Protein AF-A0A2Z3GU48-F1 (afdb_monomer)

Structure (mmCIF, N/CA/C/O backbone):
data_AF-A0A2Z3GU48-F1
#
_entry.id   AF-A0A2Z3GU48-F1
#
loop_
_atom_site.group_PDB
_atom_site.id
_atom_site.type_symbol
_atom_site.label_atom_id
_atom_site.label_alt_id
_atom_site.label_comp_id
_atom_site.label_asym_id
_atom_site.label_entity_id
_atom_site.label_seq_id
_atom_site.pdbx_PDB_ins_code
_atom_site.Cartn_x
_atom_site.Cartn_y
_atom_site.Cartn_z
_atom_site.occupancy
_atom_site.B_iso_or_equiv
_atom_site.auth_seq_id
_atom_site.auth_comp_id
_atom_site.auth_asym_id
_atom_site.auth_atom_id
_atom_site.pdbx_PDB_model_num
ATOM 1 N N . MET A 1 1 ? 6.338 12.100 -36.848 1.00 65.94 1 MET A N 1
ATOM 2 C CA . MET A 1 1 ? 7.298 10.977 -36.774 1.00 65.94 1 MET A CA 1
ATOM 3 C C . MET A 1 1 ? 7.891 10.941 -35.376 1.00 65.94 1 MET A C 1
ATOM 5 O O . MET A 1 1 ? 8.276 11.995 -34.877 1.00 65.94 1 MET A O 1
ATOM 9 N N . GLN A 1 2 ? 7.874 9.781 -34.717 1.00 80.31 2 GLN A N 1
ATOM 10 C CA . GLN A 1 2 ? 8.563 9.594 -33.439 1.00 80.31 2 GLN A CA 1
ATOM 11 C C . GLN A 1 2 ? 10.023 9.256 -33.727 1.00 80.31 2 GLN A C 1
ATOM 13 O O . GLN A 1 2 ? 10.300 8.335 -34.489 1.00 80.31 2 GLN A O 1
ATOM 18 N N . LEU A 1 3 ? 10.932 10.023 -33.137 1.00 83.38 3 LEU A N 1
ATOM 19 C CA . LEU A 1 3 ? 12.366 9.783 -33.189 1.00 83.38 3 LEU A CA 1
ATOM 20 C C . LEU A 1 3 ? 12.802 9.225 -31.834 1.00 83.38 3 LEU A C 1
ATOM 22 O O . LEU A 1 3 ? 12.291 9.644 -30.788 1.00 83.38 3 LEU A O 1
ATOM 26 N N . PHE A 1 4 ? 13.717 8.263 -31.838 1.00 78.50 4 PHE A N 1
ATOM 27 C CA . PHE A 1 4 ? 14.096 7.535 -30.637 1.00 78.50 4 PHE A CA 1
ATOM 28 C C . PHE A 1 4 ? 15.460 7.980 -30.126 1.00 78.50 4 PHE A C 1
ATOM 30 O O . PHE A 1 4 ? 16.415 8.113 -30.888 1.00 78.50 4 PHE A O 1
ATOM 37 N N . CYS A 1 5 ? 15.573 8.217 -28.821 1.00 77.12 5 CYS A N 1
ATOM 38 C CA . CYS A 1 5 ? 16.866 8.518 -28.224 1.00 77.12 5 CYS A CA 1
ATOM 39 C C . CYS A 1 5 ? 17.556 7.234 -27.757 1.00 77.12 5 CYS A C 1
ATOM 41 O O . CYS A 1 5 ? 17.101 6.665 -26.760 1.00 77.12 5 CYS A O 1
ATOM 43 N N . PRO A 1 6 ? 18.700 6.833 -28.338 1.00 71.56 6 PRO A N 1
ATOM 44 C CA . PRO A 1 6 ? 19.411 5.638 -27.885 1.00 71.56 6 PRO A CA 1
ATOM 45 C C . PRO A 1 6 ? 19.949 5.772 -26.454 1.00 71.56 6 PRO A C 1
ATOM 47 O O . PRO A 1 6 ? 19.996 4.797 -25.709 1.00 71.56 6 PRO A O 1
ATOM 50 N N . LYS A 1 7 ? 20.280 6.997 -26.020 1.00 63.84 7 LYS A N 1
ATOM 51 C CA . LYS A 1 7 ? 20.705 7.267 -24.636 1.00 63.84 7 LYS A CA 1
ATOM 52 C C . LYS A 1 7 ? 19.549 7.292 -23.639 1.00 63.84 7 LYS A C 1
ATOM 54 O O . LYS A 1 7 ? 19.718 6.853 -22.507 1.00 63.84 7 LYS A O 1
ATOM 59 N N . CYS A 1 8 ? 18.406 7.869 -24.014 1.00 59.00 8 CYS A N 1
ATOM 60 C CA . CYS A 1 8 ? 17.284 8.038 -23.084 1.00 59.00 8 CYS A CA 1
ATOM 61 C C . CYS A 1 8 ? 16.288 6.896 -23.094 1.00 59.00 8 CYS A C 1
ATOM 63 O O . CYS A 1 8 ? 15.446 6.863 -22.201 1.00 59.00 8 CYS A O 1
ATOM 65 N N . GLN A 1 9 ? 16.358 6.024 -24.099 1.00 68.25 9 GLN A N 1
ATOM 66 C CA . GLN A 1 9 ? 15.378 4.971 -24.333 1.00 68.25 9 GLN A CA 1
ATOM 67 C C . GLN A 1 9 ? 13.941 5.525 -24.354 1.00 68.25 9 GLN A C 1
ATOM 69 O O . GLN A 1 9 ? 13.016 4.961 -23.779 1.00 68.25 9 GLN A O 1
ATOM 74 N N . ALA A 1 10 ? 13.774 6.700 -24.970 1.00 70.56 10 ALA A N 1
ATOM 75 C CA . ALA A 1 10 ? 12.519 7.438 -25.008 1.00 70.56 10 ALA A CA 1
ATOM 76 C C . ALA A 1 10 ? 12.232 7.925 -26.428 1.00 70.56 10 ALA A C 1
ATOM 78 O O . ALA A 1 10 ? 13.127 8.428 -27.117 1.00 70.56 10 ALA A O 1
ATOM 79 N N . ALA A 1 11 ? 10.969 7.802 -26.832 1.00 78.31 11 ALA A N 1
ATOM 80 C CA . ALA A 1 11 ? 10.466 8.360 -28.075 1.00 78.31 11 ALA A CA 1
ATOM 81 C C . ALA A 1 11 ? 10.086 9.831 -27.873 1.00 78.31 11 ALA A C 1
ATOM 83 O O . ALA A 1 11 ? 9.421 10.196 -26.901 1.00 78.31 11 ALA A O 1
ATOM 84 N N . HIS A 1 12 ? 10.490 10.675 -28.813 1.00 82.25 12 HIS A N 1
ATOM 85 C CA . HIS A 1 12 ? 10.155 12.091 -28.844 1.00 82.25 12 HIS A CA 1
ATOM 86 C C . HIS A 1 12 ? 9.539 12.430 -30.199 1.00 82.25 12 HIS A C 1
ATOM 88 O O . HIS A 1 12 ? 10.005 11.973 -31.242 1.00 82.25 12 HIS A O 1
ATOM 94 N N . ALA A 1 13 ? 8.465 13.214 -30.192 1.00 85.44 13 ALA A N 1
ATOM 95 C CA . ALA A 1 13 ? 7.840 13.696 -31.415 1.00 85.44 13 ALA A CA 1
ATOM 96 C C . ALA A 1 13 ? 8.344 15.111 -31.727 1.00 85.44 13 ALA A C 1
ATOM 98 O O . ALA A 1 13 ? 8.323 15.975 -30.855 1.00 85.44 13 ALA A O 1
ATOM 99 N N . GLY A 1 14 ? 8.771 15.349 -32.970 1.00 81.00 14 GLY A N 1
ATOM 100 C CA . GLY A 1 14 ? 8.991 16.706 -33.489 1.00 81.00 14 GLY A CA 1
ATOM 101 C C . GLY A 1 14 ? 10.307 17.396 -33.110 1.00 81.00 14 GLY A C 1
ATOM 102 O O . GLY A 1 14 ? 10.469 18.566 -33.437 1.00 81.00 14 GLY A O 1
ATOM 103 N N . THR A 1 15 ? 11.263 16.714 -32.473 1.00 87.75 15 THR A N 1
ATOM 104 C CA . THR A 1 15 ? 12.613 17.257 -32.237 1.00 87.75 15 THR A CA 1
ATOM 105 C C . THR A 1 15 ? 13.668 16.318 -32.814 1.00 87.75 15 THR A C 1
ATOM 107 O O . THR A 1 15 ? 13.493 15.110 -32.760 1.00 87.75 15 THR A O 1
ATOM 110 N N . GLN A 1 16 ? 14.765 16.844 -33.373 1.00 88.19 16 GLN A N 1
ATOM 111 C CA . GLN A 1 16 ? 15.903 16.021 -33.839 1.00 88.19 16 GLN A CA 1
ATOM 112 C C . GLN A 1 16 ? 16.896 15.695 -32.718 1.00 88.19 16 GLN A C 1
ATOM 114 O O . GLN A 1 16 ? 17.697 14.770 -32.822 1.00 88.19 16 GLN A O 1
ATOM 119 N N . ARG A 1 17 ? 16.849 16.460 -31.624 1.00 84.62 17 ARG A N 1
ATOM 120 C CA . ARG A 1 17 ? 17.629 16.209 -30.415 1.00 84.62 17 ARG A CA 1
ATOM 121 C C . ARG A 1 17 ? 16.701 15.870 -29.271 1.00 84.62 17 ARG A C 1
ATOM 123 O O . ARG A 1 17 ? 15.619 16.443 -29.131 1.00 84.62 17 ARG A O 1
ATOM 130 N N . CYS A 1 18 ? 17.132 14.931 -28.449 1.00 76.88 18 CYS A N 1
ATOM 131 C CA . CYS A 1 18 ? 16.397 14.536 -27.273 1.00 76.88 18 CYS A CA 1
ATOM 132 C C . CYS A 1 18 ? 16.355 15.718 -26.294 1.00 76.88 18 CYS A C 1
ATOM 134 O O . CYS A 1 18 ? 17.420 16.165 -25.865 1.00 76.88 18 CYS A O 1
ATOM 136 N N . PRO A 1 19 ? 15.173 16.190 -25.864 1.00 69.06 19 PRO A N 1
ATOM 137 C CA . PRO A 1 19 ? 15.071 17.284 -24.897 1.00 69.06 19 PRO A CA 1
ATOM 138 C C . PRO A 1 19 ? 15.639 16.919 -23.516 1.00 69.06 19 PRO A C 1
ATOM 140 O O . PRO A 1 19 ? 15.842 17.798 -22.688 1.00 69.06 19 PRO A O 1
ATOM 143 N N . ARG A 1 20 ? 15.903 15.629 -23.252 1.00 57.88 20 ARG A N 1
ATOM 144 C CA . ARG A 1 20 ? 16.502 15.167 -21.992 1.00 57.88 20 ARG A CA 1
ATOM 145 C C . ARG A 1 20 ? 18.025 15.137 -21.999 1.00 57.88 20 ARG A C 1
ATOM 147 O O . ARG A 1 20 ? 18.623 15.621 -21.049 1.00 57.88 20 ARG A O 1
ATOM 154 N N . CYS A 1 21 ? 18.653 14.552 -23.023 1.00 69.06 21 CYS A N 1
ATOM 155 C CA . CYS A 1 21 ? 20.116 14.389 -23.056 1.00 69.06 21 CYS A CA 1
ATOM 156 C C . CYS A 1 21 ? 20.828 15.232 -24.118 1.00 69.06 21 CYS A C 1
ATOM 158 O O . CYS A 1 21 ? 22.050 15.175 -24.206 1.00 69.06 21 CYS A O 1
ATOM 160 N N . GLY A 1 22 ? 20.091 15.933 -24.984 1.00 77.88 22 GLY A N 1
ATOM 161 C CA . GLY A 1 22 ? 20.642 16.632 -26.148 1.00 77.88 22 GLY A CA 1
ATOM 162 C C . GLY A 1 22 ? 21.192 15.719 -27.253 1.00 77.88 22 GLY A C 1
ATOM 163 O O . GLY A 1 22 ? 21.633 16.224 -28.283 1.00 77.88 22 GLY A O 1
ATOM 164 N N . GLY A 1 23 ? 21.169 14.395 -27.063 1.00 81.69 23 GLY A N 1
ATOM 165 C CA . GLY A 1 23 ? 21.612 13.410 -28.048 1.00 81.69 23 GLY A CA 1
ATOM 166 C C . GLY A 1 23 ? 20.723 13.397 -29.286 1.00 81.69 23 GLY A C 1
ATOM 167 O O . GLY A 1 23 ? 19.535 13.716 -29.196 1.00 81.69 23 GLY A O 1
ATOM 168 N N . LEU A 1 24 ? 21.299 13.033 -30.432 1.00 86.31 24 LEU A N 1
ATOM 169 C CA . LEU A 1 24 ? 20.544 12.900 -31.674 1.00 86.31 24 LEU A CA 1
ATOM 170 C C . LEU A 1 24 ? 19.475 11.815 -31.509 1.00 86.31 24 LEU A C 1
ATOM 172 O O . LEU A 1 24 ? 19.732 10.760 -30.922 1.00 86.31 24 LEU A O 1
ATOM 176 N N . LEU A 1 25 ? 18.272 12.108 -31.978 1.00 83.12 25 LEU A N 1
ATOM 177 C CA . LEU A 1 25 ? 17.198 11.138 -32.056 1.00 83.12 25 LEU A CA 1
ATOM 178 C C . LEU A 1 25 ? 17.284 10.462 -33.423 1.00 83.12 25 LEU A C 1
ATOM 180 O O . LEU A 1 25 ? 17.391 11.152 -34.433 1.00 83.12 25 LEU A O 1
ATOM 184 N N . LEU A 1 26 ? 17.261 9.135 -33.437 1.00 84.88 26 LEU A N 1
ATOM 185 C CA . LEU A 1 26 ? 17.410 8.325 -34.643 1.00 84.88 26 LEU A CA 1
ATOM 186 C C . LEU A 1 26 ? 16.050 7.784 -35.077 1.00 84.88 26 LEU A C 1
ATOM 188 O O . LEU A 1 26 ? 15.177 7.532 -34.232 1.00 84.88 26 LEU A O 1
ATOM 192 N N . LEU A 1 27 ? 15.858 7.602 -36.384 1.00 84.12 27 LEU A N 1
ATOM 193 C CA . LEU A 1 27 ? 14.739 6.801 -36.871 1.00 84.12 27 LEU A CA 1
ATOM 194 C C . LEU A 1 27 ? 15.064 5.308 -36.674 1.00 84.12 27 LEU A C 1
ATOM 196 O O . LEU A 1 27 ? 16.203 4.910 -36.902 1.00 84.12 27 LEU A O 1
ATOM 200 N N . PRO A 1 28 ? 14.084 4.458 -36.309 1.00 72.88 28 PRO A N 1
ATOM 201 C CA . PRO A 1 28 ? 14.321 3.026 -36.095 1.00 72.88 28 PRO A CA 1
ATOM 202 C C . PRO A 1 28 ? 14.951 2.281 -37.282 1.00 72.88 28 PRO A C 1
ATOM 204 O O . PRO A 1 28 ? 15.587 1.264 -37.081 1.00 72.88 28 PRO A O 1
ATOM 207 N N . HIS A 1 29 ? 14.791 2.776 -38.513 1.00 74.94 29 HIS A N 1
ATOM 208 C CA . HIS A 1 29 ? 15.384 2.155 -39.704 1.00 74.94 29 HIS A CA 1
ATOM 209 C C . HIS A 1 29 ? 16.800 2.661 -40.019 1.00 74.94 29 HIS A C 1
ATOM 211 O O . HIS A 1 29 ? 17.521 2.025 -40.780 1.00 74.94 29 HIS A O 1
ATOM 217 N N . GLU A 1 30 ? 17.219 3.797 -39.452 1.00 70.31 30 GLU A N 1
ATOM 218 C CA . GLU A 1 30 ? 18.586 4.307 -39.627 1.00 70.31 30 GLU A CA 1
ATOM 219 C C . GLU A 1 30 ? 19.597 3.507 -38.796 1.00 70.31 30 GLU A C 1
ATOM 221 O O . GLU A 1 30 ? 20.783 3.494 -39.120 1.00 70.31 30 GLU A O 1
ATOM 226 N N . THR A 1 31 ? 19.146 2.806 -37.749 1.00 61.91 31 THR A N 1
ATOM 227 C CA . THR A 1 31 ? 20.002 1.915 -36.953 1.00 61.91 31 THR A CA 1
ATOM 228 C C . THR A 1 31 ? 20.332 0.601 -37.658 1.00 61.91 31 THR A C 1
ATOM 230 O O . THR A 1 31 ? 21.374 0.021 -37.367 1.00 61.91 31 THR A O 1
ATOM 233 N N . ASP A 1 32 ? 19.506 0.159 -38.609 1.00 58.34 32 ASP A N 1
ATOM 234 C CA . ASP A 1 32 ? 19.635 -1.171 -39.221 1.00 58.34 32 ASP A CA 1
ATOM 235 C C . ASP A 1 32 ? 20.617 -1.209 -40.406 1.00 58.34 32 ASP A C 1
ATOM 237 O O . ASP A 1 32 ? 21.120 -2.269 -40.769 1.00 58.34 32 ASP A O 1
ATOM 241 N N . ALA A 1 33 ? 20.919 -0.062 -41.024 1.00 57.38 33 ALA A N 1
ATOM 242 C CA . ALA A 1 33 ? 21.589 -0.029 -42.327 1.00 57.38 33 ALA A CA 1
ATOM 243 C C . ALA A 1 33 ? 23.132 -0.027 -42.28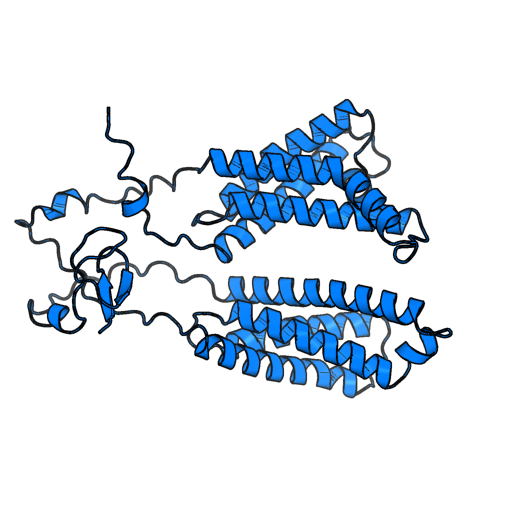8 1.00 57.38 33 ALA A C 1
ATOM 245 O O . ALA A 1 33 ? 23.756 -0.182 -43.336 1.00 57.38 33 ALA A O 1
ATOM 246 N N . ALA A 1 34 ? 23.775 0.179 -41.131 1.00 56.56 34 ALA A N 1
ATOM 247 C CA . ALA A 1 34 ? 25.188 0.584 -41.119 1.00 56.56 34 ALA A CA 1
ATOM 248 C C . ALA A 1 34 ? 26.224 -0.513 -40.812 1.00 56.56 34 ALA A C 1
ATOM 250 O O . ALA A 1 34 ? 27.383 -0.334 -41.179 1.00 56.56 34 ALA A O 1
ATOM 251 N N . VAL A 1 35 ? 25.886 -1.629 -40.155 1.00 55.84 35 VAL A N 1
ATOM 252 C CA . VAL A 1 35 ? 26.901 -2.619 -39.740 1.00 55.84 35 VAL A CA 1
ATOM 253 C C . VAL A 1 35 ? 26.307 -4.026 -39.744 1.00 55.84 35 VAL A C 1
ATOM 255 O O . VAL A 1 35 ? 25.300 -4.273 -39.088 1.00 55.84 35 VAL A O 1
ATOM 258 N N . ALA A 1 36 ? 26.936 -4.957 -40.471 1.00 57.19 36 ALA A N 1
ATOM 259 C CA . ALA A 1 36 ? 26.583 -6.373 -40.403 1.00 57.19 36 ALA A CA 1
ATOM 260 C C . ALA A 1 36 ? 26.727 -6.854 -38.945 1.00 57.19 36 ALA A C 1
ATOM 262 O O . ALA A 1 36 ? 27.800 -6.661 -38.365 1.00 57.19 36 ALA A O 1
ATOM 263 N N . PRO A 1 37 ? 25.683 -7.442 -38.333 1.00 54.41 37 PRO A N 1
ATOM 264 C CA . PRO A 1 37 ? 25.708 -7.807 -36.924 1.00 54.41 37 PRO A CA 1
ATOM 265 C C . PRO A 1 37 ? 26.802 -8.850 -36.689 1.00 54.41 37 PRO A C 1
ATOM 267 O O . PRO A 1 37 ? 26.692 -9.992 -37.134 1.00 54.41 37 PRO A O 1
ATOM 270 N N . GLN A 1 38 ? 27.873 -8.464 -35.993 1.00 58.97 38 GLN A N 1
ATOM 271 C CA . GLN A 1 38 ? 28.715 -9.463 -35.349 1.00 58.97 38 GLN A CA 1
ATOM 272 C C . GLN A 1 38 ? 27.877 -10.121 -34.245 1.00 58.97 38 GLN A C 1
ATOM 274 O O . GLN A 1 38 ? 27.170 -9.408 -33.527 1.00 58.97 38 GLN A O 1
ATOM 279 N N . PRO A 1 39 ? 27.904 -11.458 -34.113 1.00 54.22 39 PRO A N 1
ATOM 280 C CA . PRO A 1 39 ? 27.217 -12.151 -33.035 1.00 54.22 39 PRO A CA 1
ATOM 281 C C . PRO A 1 39 ? 27.901 -11.800 -31.711 1.00 54.22 39 PRO A C 1
ATOM 283 O O . PRO A 1 39 ? 28.835 -12.474 -31.282 1.00 54.22 39 PRO A O 1
ATOM 286 N N . LEU A 1 40 ? 27.466 -10.704 -31.088 1.00 59.75 40 LEU A N 1
ATOM 287 C CA . LEU A 1 40 ? 27.803 -10.419 -29.704 1.00 59.75 40 LEU A CA 1
ATOM 288 C C . LEU A 1 40 ? 27.096 -11.417 -28.809 1.00 59.75 40 LEU A C 1
ATOM 290 O O . LEU A 1 40 ? 25.915 -11.722 -28.984 1.00 59.75 40 LEU A O 1
ATOM 294 N N . GLU A 1 41 ? 27.837 -11.861 -27.805 1.00 71.25 41 GLU A N 1
ATOM 295 C CA . GLU A 1 41 ? 27.272 -12.515 -26.643 1.00 71.25 41 GLU A CA 1
ATOM 296 C C . GLU A 1 41 ? 26.182 -11.592 -26.063 1.00 71.25 41 GLU A C 1
ATOM 298 O O . GLU A 1 41 ? 26.458 -10.414 -25.801 1.00 71.25 41 GLU A O 1
ATOM 303 N N . PRO A 1 42 ? 24.925 -12.061 -25.956 1.00 66.94 42 PRO A N 1
ATOM 304 C CA . PRO A 1 42 ? 23.812 -11.214 -25.560 1.00 66.94 42 PRO A CA 1
ATOM 305 C C . PRO A 1 42 ? 24.106 -10.623 -24.185 1.00 66.94 42 PRO A C 1
ATOM 307 O O . PRO A 1 42 ? 24.331 -11.352 -23.218 1.00 66.94 42 PRO A O 1
ATOM 310 N N . ALA A 1 43 ? 24.127 -9.289 -24.106 1.00 62.25 43 ALA A N 1
ATOM 311 C CA . ALA A 1 43 ? 24.263 -8.606 -22.830 1.00 62.25 43 ALA A CA 1
ATOM 312 C C . ALA A 1 43 ? 23.170 -9.128 -21.879 1.00 62.25 43 ALA A C 1
ATOM 314 O O . ALA A 1 43 ? 22.024 -9.274 -22.314 1.00 62.25 43 ALA A O 1
ATOM 315 N N . PRO A 1 44 ? 23.493 -9.419 -20.605 1.00 70.25 44 PRO A N 1
ATOM 316 C CA . PRO A 1 44 ? 22.511 -9.933 -19.662 1.00 70.25 44 PRO A CA 1
ATOM 317 C C . PRO A 1 44 ? 21.333 -8.960 -19.589 1.00 70.25 44 PRO A C 1
ATOM 319 O O . PRO A 1 44 ? 21.507 -7.785 -19.253 1.00 70.25 44 PRO A O 1
ATOM 322 N N . GLU A 1 45 ? 20.144 -9.440 -19.957 1.00 63.59 45 GLU A N 1
ATOM 323 C CA . GLU A 1 45 ? 18.937 -8.622 -19.956 1.00 63.59 45 GLU A CA 1
ATOM 324 C C . GLU A 1 45 ? 18.722 -8.041 -18.551 1.00 63.59 45 GLU A C 1
ATOM 326 O O . GLU A 1 45 ? 18.802 -8.776 -17.557 1.00 63.59 45 GLU A O 1
ATOM 331 N N . PRO A 1 46 ? 18.450 -6.728 -18.422 1.00 58.41 46 PRO A N 1
ATOM 332 C CA . PRO A 1 46 ? 18.132 -6.159 -17.126 1.00 58.41 46 PRO A CA 1
ATOM 333 C C . PRO A 1 46 ? 16.927 -6.911 -16.547 1.00 58.41 46 PRO A C 1
ATOM 335 O O . PRO A 1 46 ? 15.943 -7.123 -17.262 1.00 58.41 46 PRO A O 1
ATOM 338 N N . PRO A 1 47 ? 16.968 -7.309 -15.262 1.00 65.44 47 PRO A N 1
ATOM 339 C CA . PRO A 1 47 ? 15.932 -8.142 -14.677 1.00 65.44 47 PRO A CA 1
ATOM 340 C C . PRO A 1 47 ? 14.575 -7.457 -14.832 1.00 65.44 47 PRO A C 1
ATOM 342 O O . PRO A 1 47 ? 14.348 -6.355 -14.319 1.00 65.44 47 PRO A O 1
ATOM 345 N N . ALA A 1 48 ? 13.672 -8.101 -15.574 1.00 68.56 48 ALA A N 1
ATOM 346 C CA . ALA A 1 48 ? 12.333 -7.582 -15.779 1.00 68.56 48 ALA A CA 1
ATOM 347 C C . ALA A 1 48 ? 11.650 -7.394 -14.412 1.00 68.56 48 ALA A C 1
ATOM 349 O O . ALA A 1 48 ? 11.749 -8.273 -13.549 1.00 68.56 48 ALA A O 1
ATOM 350 N N . PRO A 1 49 ? 10.935 -6.276 -14.182 1.00 67.56 49 PRO A N 1
ATOM 351 C CA . PRO A 1 49 ? 10.229 -6.077 -12.925 1.00 67.56 49 PRO A CA 1
ATOM 352 C C . PRO A 1 49 ? 9.269 -7.245 -12.695 1.00 67.56 49 PRO A C 1
ATOM 354 O O . PRO A 1 49 ? 8.480 -7.592 -13.584 1.00 67.56 49 PRO A O 1
ATOM 357 N N . ALA A 1 50 ? 9.362 -7.847 -11.506 1.00 81.38 50 ALA A N 1
ATOM 358 C CA . ALA A 1 50 ? 8.642 -9.066 -11.176 1.00 81.38 50 ALA A CA 1
ATOM 359 C C . ALA A 1 50 ? 7.129 -8.863 -11.387 1.00 81.38 50 ALA A C 1
ATOM 361 O O . ALA A 1 50 ? 6.544 -7.954 -10.784 1.00 81.38 50 ALA A O 1
ATOM 362 N N . PRO A 1 51 ? 6.469 -9.690 -12.219 1.00 87.94 51 PRO A N 1
ATOM 363 C CA . PRO A 1 51 ? 5.055 -9.520 -12.549 1.00 87.94 51 PRO A CA 1
ATOM 364 C C . PRO A 1 51 ? 4.167 -9.559 -11.297 1.00 87.94 51 PRO A C 1
ATOM 366 O O . PRO A 1 51 ? 3.217 -8.786 -11.183 1.00 87.94 51 PRO A O 1
ATOM 369 N N . LEU A 1 52 ? 4.544 -10.386 -10.320 1.00 90.94 52 LEU A N 1
ATOM 370 C CA . LEU A 1 52 ? 3.850 -10.526 -9.041 1.00 90.94 52 LEU A CA 1
ATOM 371 C C . LEU A 1 52 ? 3.821 -9.232 -8.226 1.00 90.94 52 LEU A C 1
ATOM 373 O O . LEU A 1 52 ? 2.814 -8.949 -7.585 1.00 90.94 52 LEU A O 1
ATOM 377 N N . GLY A 1 53 ? 4.876 -8.413 -8.287 1.00 86.62 53 GLY A N 1
ATOM 378 C CA . GLY A 1 53 ? 4.930 -7.161 -7.533 1.00 86.62 53 GLY A CA 1
ATOM 379 C C . GLY A 1 53 ? 3.798 -6.215 -7.928 1.00 86.62 53 GLY A C 1
ATOM 380 O O . GLY A 1 53 ? 3.127 -5.656 -7.070 1.00 86.62 53 GLY A O 1
ATOM 381 N N . ARG A 1 54 ? 3.510 -6.100 -9.227 1.00 90.12 54 ARG A N 1
ATOM 382 C CA . ARG A 1 54 ? 2.421 -5.250 -9.730 1.00 90.12 54 ARG A CA 1
ATOM 383 C C . ARG A 1 54 ? 1.038 -5.782 -9.387 1.00 90.12 54 ARG A C 1
ATOM 385 O O . ARG A 1 54 ? 0.168 -4.991 -9.038 1.00 90.12 54 ARG A O 1
ATOM 392 N N . VAL A 1 55 ? 0.848 -7.100 -9.459 1.00 94.50 55 VAL A N 1
ATOM 393 C CA . VAL A 1 55 ? -0.403 -7.740 -9.024 1.00 94.50 55 VAL A CA 1
ATOM 394 C C . VAL A 1 55 ? -0.635 -7.471 -7.538 1.00 94.50 55 VAL A C 1
ATOM 396 O O . VAL A 1 55 ? -1.734 -7.073 -7.165 1.00 94.50 55 VAL A O 1
ATOM 399 N N . ALA A 1 56 ? 0.403 -7.598 -6.707 1.00 92.31 56 ALA A N 1
ATOM 400 C CA . ALA A 1 56 ? 0.323 -7.291 -5.283 1.00 92.31 56 ALA A CA 1
ATOM 401 C C . ALA A 1 56 ? -0.031 -5.815 -5.030 1.00 92.31 56 ALA A C 1
ATOM 403 O O . ALA A 1 56 ? -0.944 -5.549 -4.252 1.00 92.31 56 ALA A O 1
ATOM 404 N N . VAL A 1 57 ? 0.611 -4.860 -5.724 1.00 89.56 57 VAL A N 1
ATOM 405 C CA . VAL A 1 57 ? 0.235 -3.432 -5.647 1.00 89.56 57 VAL A CA 1
ATOM 406 C C . VAL A 1 57 ? -1.242 -3.252 -6.006 1.00 89.56 57 VAL A C 1
ATOM 408 O O . VAL A 1 57 ? -1.995 -2.675 -5.224 1.00 89.56 57 VAL A O 1
ATOM 411 N N . GLY A 1 58 ? -1.670 -3.767 -7.162 1.00 94.12 58 GLY A N 1
ATOM 412 C CA . GLY A 1 58 ? -3.048 -3.638 -7.639 1.00 94.12 58 GLY A CA 1
ATOM 413 C C . GLY A 1 58 ? -4.070 -4.209 -6.656 1.00 94.12 58 GLY A C 1
ATOM 414 O O . GLY A 1 58 ? -5.045 -3.536 -6.332 1.00 94.12 58 GLY A O 1
ATOM 415 N N . ALA A 1 59 ? -3.817 -5.406 -6.121 1.00 96.12 59 ALA A N 1
ATOM 416 C CA . ALA A 1 59 ? -4.690 -6.055 -5.147 1.00 96.12 59 ALA A CA 1
ATOM 417 C C . ALA A 1 59 ? -4.767 -5.279 -3.823 1.00 96.12 59 ALA A C 1
ATOM 419 O O . ALA A 1 59 ? -5.861 -5.066 -3.303 1.00 96.12 59 ALA A O 1
ATOM 420 N N . VAL A 1 60 ? -3.636 -4.796 -3.298 1.00 92.25 60 VAL A N 1
ATOM 421 C CA . VAL A 1 60 ? -3.606 -3.987 -2.067 1.00 92.25 60 VAL A CA 1
ATOM 422 C C . VAL A 1 60 ? -4.414 -2.700 -2.240 1.00 92.25 60 VAL A C 1
ATOM 424 O O . VAL A 1 60 ? -5.229 -2.372 -1.377 1.00 92.25 60 VAL A O 1
ATOM 427 N N . PHE A 1 61 ? -4.247 -1.995 -3.362 1.00 92.12 61 PHE A N 1
ATOM 428 C CA . PHE A 1 61 ? -5.024 -0.786 -3.644 1.00 92.12 61 PHE A CA 1
ATOM 429 C C . PHE A 1 61 ? -6.515 -1.079 -3.840 1.00 92.12 61 PHE A C 1
ATOM 431 O O . PHE A 1 61 ? -7.338 -0.330 -3.319 1.00 92.12 61 PHE A O 1
ATOM 438 N N . ALA A 1 62 ? -6.877 -2.167 -4.525 1.00 95.88 62 ALA A N 1
ATOM 439 C CA . ALA A 1 62 ? -8.273 -2.576 -4.682 1.00 95.88 62 ALA A CA 1
ATOM 440 C C . ALA A 1 62 ? -8.936 -2.890 -3.330 1.00 95.88 62 ALA A C 1
ATOM 442 O O . ALA A 1 62 ? -10.023 -2.392 -3.039 1.00 95.88 62 ALA A O 1
ATOM 443 N N . LEU A 1 63 ? -8.274 -3.665 -2.469 1.00 95.56 63 LEU A N 1
ATOM 444 C CA . LEU A 1 63 ? -8.784 -4.006 -1.137 1.00 95.56 63 LEU A CA 1
ATOM 445 C C . LEU A 1 63 ? -8.898 -2.769 -0.244 1.00 95.56 63 LEU A C 1
ATOM 447 O O . LEU A 1 63 ? -9.930 -2.560 0.391 1.00 95.56 63 LEU A O 1
ATOM 451 N N . GLY A 1 64 ? -7.865 -1.924 -0.220 1.00 89.75 64 GLY A N 1
ATOM 452 C CA . GLY A 1 64 ? -7.873 -0.681 0.550 1.00 89.75 64 GLY A CA 1
ATOM 453 C C . GLY A 1 64 ? -8.992 0.261 0.106 1.00 89.75 64 GLY A C 1
ATOM 454 O O . GLY A 1 64 ? -9.748 0.759 0.943 1.00 89.75 64 GLY A O 1
ATOM 455 N N . LEU A 1 65 ? -9.152 0.446 -1.208 1.00 93.06 65 LEU A N 1
ATOM 456 C CA . LEU A 1 65 ? -10.228 1.255 -1.775 1.00 93.06 65 LEU A CA 1
ATOM 457 C C . LEU A 1 65 ? -11.602 0.663 -1.448 1.00 93.06 65 LEU A C 1
ATOM 459 O O . LEU A 1 65 ? -12.507 1.410 -1.088 1.00 93.06 65 LEU A O 1
ATOM 463 N N . TYR A 1 66 ? -11.758 -0.663 -1.505 1.00 95.88 66 TYR A N 1
ATOM 464 C CA . TYR A 1 66 ? -13.014 -1.328 -1.156 1.00 95.88 66 TYR A CA 1
ATOM 465 C C . TYR A 1 66 ? -13.395 -1.084 0.299 1.00 95.88 66 TYR A C 1
ATOM 467 O O . TYR A 1 66 ? -14.525 -0.696 0.577 1.00 95.88 66 TYR A O 1
ATOM 475 N N . LEU A 1 67 ? -12.455 -1.257 1.230 1.00 93.56 67 LEU A N 1
ATOM 476 C CA . LEU A 1 67 ? -12.709 -1.008 2.647 1.00 93.56 67 LEU A CA 1
ATOM 477 C C . LEU A 1 67 ? -13.082 0.458 2.898 1.00 93.56 67 LEU A C 1
ATOM 479 O O . LEU A 1 67 ? -14.025 0.726 3.644 1.00 93.56 67 LEU A O 1
ATOM 483 N N . GLY A 1 68 ? -12.389 1.395 2.245 1.00 87.06 68 GLY A N 1
ATOM 484 C CA . GLY A 1 68 ? -12.705 2.822 2.314 1.00 87.06 68 GLY A CA 1
ATOM 485 C C . GLY A 1 68 ? -14.111 3.132 1.799 1.00 87.06 68 GLY A C 1
ATOM 486 O O . GLY A 1 68 ? -14.917 3.721 2.520 1.00 87.06 68 GLY A O 1
ATOM 487 N N . LEU A 1 69 ? -14.439 2.675 0.588 1.00 91.62 69 LEU A N 1
ATOM 488 C CA . LEU A 1 69 ? -15.748 2.902 -0.022 1.00 91.62 69 LEU A CA 1
ATOM 489 C C . LEU A 1 69 ? -16.879 2.187 0.724 1.00 91.62 69 LEU A C 1
ATOM 491 O O . LEU A 1 69 ? -17.950 2.763 0.879 1.00 91.62 69 LEU A O 1
ATOM 495 N N . ARG A 1 70 ? -16.656 0.976 1.249 1.00 94.00 70 ARG A N 1
ATOM 496 C CA . ARG A 1 70 ? -17.649 0.254 2.063 1.00 94.00 70 ARG A CA 1
ATOM 497 C C . ARG A 1 70 ? -17.965 1.017 3.345 1.00 94.00 70 ARG A C 1
ATOM 499 O O . ARG A 1 70 ? -19.128 1.127 3.718 1.00 94.00 70 ARG A O 1
ATOM 506 N N . LYS A 1 71 ? -16.953 1.577 4.018 1.00 88.38 71 LYS A N 1
ATOM 507 C CA . LYS A 1 71 ? -17.163 2.411 5.213 1.00 88.38 71 LYS A CA 1
ATOM 508 C C . LYS A 1 71 ? -17.846 3.733 4.880 1.00 88.38 71 LYS A C 1
ATOM 510 O O . LYS A 1 71 ? -18.709 4.159 5.641 1.00 88.38 71 LYS A O 1
ATOM 515 N N . PHE A 1 72 ? -17.516 4.336 3.742 1.00 85.94 72 PHE A N 1
ATOM 516 C CA . PHE A 1 72 ? -18.221 5.512 3.242 1.00 85.94 72 PHE A CA 1
ATOM 517 C C . PHE A 1 72 ? -19.701 5.210 2.967 1.00 85.94 72 PHE A C 1
ATOM 519 O O . PHE A 1 72 ? -20.567 5.902 3.493 1.00 85.94 72 PHE A O 1
ATOM 526 N N . ALA A 1 73 ? -19.999 4.130 2.239 1.00 92.00 73 ALA A N 1
ATOM 527 C CA . ALA A 1 73 ? -21.365 3.690 1.960 1.00 92.00 73 ALA A CA 1
ATOM 528 C C . ALA A 1 73 ? -22.147 3.398 3.248 1.00 92.00 73 ALA A C 1
ATOM 530 O O . ALA A 1 73 ? -23.282 3.835 3.383 1.00 92.00 73 ALA A O 1
ATOM 531 N N . MET A 1 74 ? -21.524 2.749 4.236 1.00 90.62 74 MET A N 1
ATOM 532 C CA . MET A 1 74 ? -22.121 2.547 5.560 1.00 90.62 74 MET A CA 1
ATOM 533 C C . MET A 1 74 ? -22.467 3.867 6.255 1.00 90.62 74 MET A C 1
ATOM 535 O O . MET A 1 74 ? -23.547 3.978 6.824 1.00 90.62 74 MET A O 1
ATOM 539 N N . GLY A 1 75 ? -21.600 4.878 6.171 1.00 84.19 75 GLY A N 1
ATOM 540 C CA . GLY A 1 75 ? -21.895 6.216 6.689 1.00 84.19 75 GLY A CA 1
ATOM 541 C C . GLY A 1 75 ? -23.090 6.873 5.993 1.00 84.19 75 GLY A C 1
ATOM 542 O O . GLY A 1 75 ? -23.957 7.422 6.666 1.00 84.19 75 GLY A O 1
ATOM 543 N N . VAL A 1 76 ? -23.172 6.765 4.663 1.00 88.50 76 VAL A N 1
ATOM 544 C CA . VAL A 1 76 ? -24.305 7.285 3.878 1.00 88.50 76 VAL A CA 1
ATOM 545 C C . VAL A 1 76 ? -25.605 6.570 4.246 1.00 88.50 76 VAL A C 1
ATOM 547 O O . VAL A 1 76 ? -26.607 7.233 4.495 1.00 88.50 76 VAL A O 1
ATOM 550 N N . VAL A 1 77 ? -25.589 5.238 4.341 1.00 91.94 77 VAL A N 1
ATOM 551 C CA . VAL A 1 77 ? -26.775 4.444 4.697 1.00 91.94 77 VAL A CA 1
ATOM 552 C C . VAL A 1 77 ? -27.272 4.805 6.094 1.00 91.94 77 VAL A C 1
ATOM 554 O O . VAL A 1 77 ? -28.459 5.061 6.260 1.00 91.94 77 VAL A O 1
ATOM 557 N N . LEU A 1 78 ? -26.373 4.908 7.077 1.00 88.62 78 LEU A N 1
ATOM 558 C CA . LEU A 1 78 ? -26.726 5.314 8.443 1.00 88.62 78 LEU A CA 1
ATOM 559 C C . LEU A 1 78 ? -27.282 6.743 8.524 1.00 88.62 78 LEU A C 1
ATOM 561 O O . LEU A 1 78 ? -28.049 7.044 9.433 1.00 88.62 78 LEU A O 1
ATOM 565 N N . ALA A 1 79 ? -26.879 7.629 7.612 1.00 85.81 79 ALA A N 1
ATOM 566 C CA . ALA A 1 79 ? -27.382 8.998 7.563 1.00 85.81 79 ALA A CA 1
ATOM 567 C C . ALA A 1 79 ? -28.739 9.109 6.850 1.00 85.81 79 ALA A C 1
ATOM 569 O O . ALA A 1 79 ? -29.541 9.971 7.202 1.00 85.81 79 ALA A O 1
ATOM 570 N N . ALA A 1 80 ? -28.985 8.269 5.842 1.00 93.88 80 ALA A N 1
ATOM 571 C CA . ALA A 1 80 ? -30.141 8.383 4.958 1.00 93.88 80 ALA A CA 1
ATOM 572 C C . ALA A 1 80 ? -31.303 7.440 5.312 1.00 93.88 80 ALA A C 1
ATOM 574 O O . ALA A 1 80 ? -32.444 7.745 4.968 1.00 93.88 80 ALA A O 1
ATOM 575 N N . HIS A 1 81 ? -31.042 6.312 5.980 1.00 93.38 81 HIS A N 1
ATOM 576 C CA . HIS A 1 81 ? -32.044 5.274 6.225 1.00 93.38 81 HIS A CA 1
ATOM 577 C C . HIS A 1 81 ? -32.301 5.063 7.726 1.00 93.38 81 HIS A C 1
ATOM 579 O O . HIS A 1 81 ? -31.348 4.898 8.487 1.00 93.38 81 HIS A O 1
ATOM 585 N N . PRO A 1 82 ? -33.578 5.018 8.164 1.00 93.62 82 PRO A N 1
ATOM 586 C CA . PRO A 1 82 ? -33.929 4.780 9.565 1.00 93.62 82 PRO A CA 1
ATOM 587 C C . PRO A 1 82 ? -33.665 3.335 10.012 1.00 93.62 82 PRO A C 1
ATOM 589 O O . PRO A 1 82 ? -33.408 3.105 11.189 1.00 93.62 82 PRO A O 1
ATOM 592 N N . ASP A 1 83 ? -33.705 2.381 9.077 1.00 95.50 83 ASP A N 1
ATOM 593 C CA . ASP A 1 83 ? -33.388 0.969 9.301 1.00 95.50 83 ASP A CA 1
ATOM 594 C C . ASP A 1 83 ? -32.250 0.538 8.352 1.00 95.50 83 ASP A C 1
ATOM 596 O O . ASP A 1 83 ? -32.499 0.136 7.210 1.00 95.50 83 ASP A O 1
ATOM 600 N N . PRO A 1 84 ? -30.980 0.693 8.768 1.00 92.06 84 PRO A N 1
ATOM 601 C CA . PRO A 1 84 ? -29.829 0.340 7.943 1.00 92.06 84 PRO A CA 1
ATOM 602 C C . PRO A 1 84 ? -29.714 -1.175 7.726 1.00 92.06 84 PRO A C 1
ATOM 604 O O . PRO A 1 84 ? -29.210 -1.604 6.686 1.00 92.06 84 PRO A O 1
ATOM 607 N N . ASP A 1 85 ? -30.184 -1.983 8.677 1.00 94.00 85 ASP A N 1
ATOM 608 C CA . ASP A 1 85 ? -30.059 -3.438 8.632 1.00 94.00 85 ASP A CA 1
ATOM 609 C C . ASP A 1 85 ? -30.978 -4.025 7.558 1.00 94.00 85 ASP A C 1
ATOM 611 O O . ASP A 1 85 ? -30.568 -4.926 6.821 1.00 94.00 85 ASP A O 1
ATOM 615 N N . ALA A 1 86 ? -32.181 -3.468 7.385 1.00 94.88 86 ALA A N 1
ATOM 616 C CA . ALA A 1 86 ? -33.065 -3.838 6.283 1.00 94.88 86 ALA A CA 1
ATOM 617 C C . ALA A 1 86 ? -32.399 -3.639 4.910 1.00 94.88 86 ALA A C 1
ATOM 619 O O . ALA A 1 86 ? -32.511 -4.508 4.045 1.00 94.88 86 ALA A O 1
ATOM 620 N N . LEU A 1 87 ? -31.658 -2.541 4.711 1.00 94.62 87 LEU A N 1
ATOM 621 C CA . LEU A 1 87 ? -30.971 -2.273 3.444 1.00 94.62 87 LEU A CA 1
ATOM 622 C C . LEU A 1 87 ? -29.829 -3.263 3.190 1.00 94.62 87 LEU A C 1
ATOM 624 O O . LEU A 1 87 ? -29.741 -3.806 2.090 1.00 94.62 87 LEU A O 1
ATOM 628 N N . TRP A 1 88 ? -28.976 -3.543 4.180 1.00 93.00 88 TRP A N 1
ATOM 629 C CA . TRP A 1 88 ? -27.851 -4.475 4.003 1.00 93.00 88 TRP A CA 1
ATOM 630 C C . TRP A 1 88 ? -28.290 -5.922 3.767 1.00 93.00 88 TRP A C 1
ATOM 632 O O . TRP A 1 88 ? -27.577 -6.659 3.090 1.00 93.00 88 TRP A O 1
ATOM 642 N N . ASN A 1 89 ? -29.468 -6.300 4.265 1.00 90.44 89 ASN A N 1
ATOM 643 C CA . ASN A 1 89 ? -30.076 -7.611 4.030 1.00 90.44 89 ASN A CA 1
ATOM 644 C C . ASN A 1 89 ? -30.957 -7.663 2.766 1.00 90.44 89 ASN A C 1
ATOM 646 O O . ASN A 1 89 ? -31.520 -8.711 2.449 1.00 90.44 89 ASN A O 1
ATOM 650 N N . SER A 1 90 ? -31.096 -6.549 2.045 1.00 93.38 90 SER A N 1
ATOM 651 C CA . SER A 1 90 ? -31.886 -6.464 0.815 1.00 93.38 90 SER A CA 1
ATOM 652 C C . SER A 1 90 ? -31.045 -6.711 -0.442 1.00 93.38 90 SER A C 1
ATOM 654 O O . SER A 1 90 ? -29.812 -6.687 -0.426 1.00 93.38 90 SER A O 1
ATOM 656 N N . PHE A 1 91 ? -31.731 -6.880 -1.574 1.00 92.88 91 PHE A N 1
ATOM 657 C CA . PHE A 1 91 ? -31.092 -6.932 -2.889 1.00 92.88 91 PHE A CA 1
ATOM 658 C C . PHE A 1 91 ? -30.303 -5.650 -3.212 1.00 92.88 91 PHE A C 1
ATOM 660 O O . PHE A 1 91 ? -29.237 -5.728 -3.821 1.00 92.88 91 PHE A O 1
ATOM 667 N N . ASP A 1 92 ? -30.760 -4.484 -2.746 1.00 94.31 92 ASP A N 1
ATOM 668 C CA . ASP A 1 92 ? -30.059 -3.213 -2.960 1.00 94.31 92 ASP A CA 1
ATOM 669 C C . ASP A 1 92 ? -28.718 -3.178 -2.220 1.00 94.31 92 ASP A C 1
ATOM 671 O O . ASP A 1 92 ? -27.709 -2.742 -2.776 1.00 94.31 92 ASP A O 1
ATOM 675 N N . GLY A 1 93 ? -28.666 -3.713 -0.996 1.00 92.94 93 GLY A N 1
ATOM 676 C CA . GLY A 1 93 ? -27.421 -3.883 -0.246 1.00 92.94 93 GLY A CA 1
ATOM 677 C C . GLY A 1 93 ? -26.421 -4.768 -0.992 1.00 92.94 93 GLY A C 1
ATOM 678 O O . GLY A 1 93 ? -25.246 -4.409 -1.117 1.00 92.94 93 GLY A O 1
ATOM 679 N N . LEU A 1 94 ? -26.898 -5.877 -1.568 1.00 91.56 94 LEU A N 1
ATOM 680 C CA . LEU A 1 94 ? -26.084 -6.761 -2.406 1.00 91.56 94 LEU A CA 1
ATOM 681 C C . LEU A 1 94 ? -25.548 -6.031 -3.648 1.00 91.56 94 LEU A C 1
ATOM 683 O O . LEU A 1 94 ? -24.356 -6.136 -3.949 1.00 91.56 94 LEU A O 1
ATOM 687 N N . LEU A 1 95 ? -26.390 -5.259 -4.344 1.00 94.56 95 LEU A N 1
ATOM 688 C CA . LEU A 1 95 ? -25.984 -4.455 -5.501 1.00 94.56 95 LEU A CA 1
ATOM 689 C C . LEU A 1 95 ? -24.930 -3.405 -5.132 1.00 94.56 95 LEU A C 1
ATOM 691 O O . LEU A 1 95 ? -23.952 -3.241 -5.863 1.00 94.56 95 LEU A O 1
ATOM 695 N N . VAL A 1 96 ? -25.085 -2.728 -3.990 1.00 95.31 96 VAL A N 1
ATOM 696 C CA . VAL A 1 96 ? -24.106 -1.754 -3.489 1.00 95.31 96 VAL A CA 1
ATOM 697 C C . VAL A 1 96 ? -22.769 -2.438 -3.209 1.00 95.31 96 VAL A C 1
ATOM 699 O O . VAL A 1 96 ? -21.734 -1.974 -3.687 1.00 95.31 96 VAL A O 1
ATOM 702 N N . VAL A 1 97 ? -22.759 -3.562 -2.486 1.00 94.69 97 VAL A N 1
ATOM 703 C CA . VAL A 1 97 ? -21.516 -4.286 -2.174 1.00 94.69 97 VAL A CA 1
ATOM 704 C C . VAL A 1 97 ? -20.842 -4.806 -3.444 1.00 94.69 97 VAL A C 1
ATOM 706 O O . VAL A 1 97 ? -19.641 -4.583 -3.622 1.00 94.69 97 VAL A O 1
ATOM 709 N N . GLY A 1 98 ? -21.595 -5.448 -4.339 1.00 95.88 98 GLY A N 1
ATOM 710 C CA . GLY A 1 98 ? -21.077 -5.966 -5.606 1.00 95.88 98 GLY A CA 1
ATOM 711 C C . GLY A 1 98 ? -20.536 -4.856 -6.508 1.00 95.88 98 GLY A C 1
ATOM 712 O O . GLY A 1 98 ? -19.428 -4.969 -7.035 1.00 95.88 98 GLY A O 1
ATOM 713 N N . GLY A 1 99 ? -21.257 -3.738 -6.619 1.00 96.31 99 GLY A N 1
ATOM 714 C CA . GLY A 1 99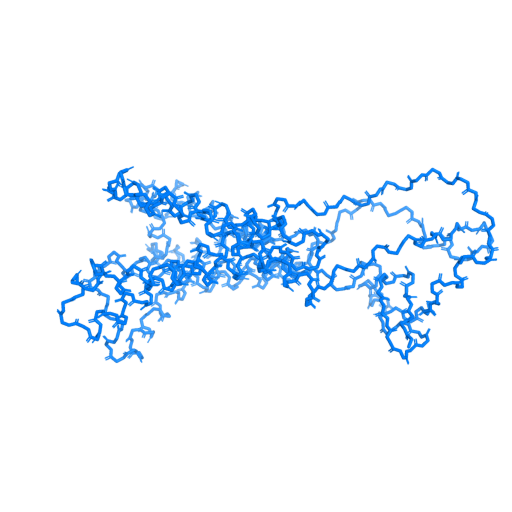 ? -20.819 -2.559 -7.367 1.00 96.31 99 GLY A CA 1
ATOM 715 C C . GLY A 1 99 ? -19.516 -1.969 -6.825 1.00 96.31 99 GLY A C 1
ATOM 716 O O . GLY A 1 99 ? -18.605 -1.666 -7.598 1.00 96.31 99 GLY A O 1
ATOM 717 N N . LEU A 1 100 ? -19.377 -1.878 -5.497 1.00 96.94 100 LEU A N 1
ATOM 718 C CA . LEU A 1 100 ? -18.143 -1.424 -4.855 1.00 96.94 100 LEU A CA 1
ATOM 719 C C . LEU A 1 100 ? -16.964 -2.362 -5.133 1.00 96.94 100 LEU A C 1
ATOM 721 O O . LEU A 1 100 ? -15.882 -1.882 -5.467 1.00 96.94 100 LEU A O 1
ATOM 725 N N . GLN A 1 101 ? -17.153 -3.680 -5.028 1.00 97.31 101 GLN A N 1
ATOM 726 C CA . GLN A 1 101 ? -16.100 -4.660 -5.328 1.00 97.31 101 GLN A CA 1
ATOM 727 C C . GLN A 1 101 ? -15.664 -4.599 -6.797 1.00 97.31 101 GLN A C 1
ATOM 729 O O . GLN A 1 101 ? -14.469 -4.631 -7.086 1.00 97.31 101 GLN A O 1
ATOM 734 N N . ILE A 1 102 ? -16.615 -4.472 -7.728 1.00 97.69 102 ILE A N 1
ATOM 735 C CA . ILE A 1 102 ? -16.336 -4.314 -9.162 1.00 97.69 102 ILE A CA 1
ATOM 736 C C . ILE A 1 102 ? -15.503 -3.053 -9.402 1.00 97.69 102 ILE A C 1
ATOM 738 O O . ILE A 1 102 ? -14.444 -3.128 -10.027 1.00 97.69 102 ILE A O 1
ATOM 742 N N . ALA A 1 103 ? -15.932 -1.904 -8.873 1.00 96.94 103 ALA A N 1
ATOM 743 C CA . ALA A 1 103 ? -15.236 -0.633 -9.059 1.00 96.94 103 ALA A CA 1
ATOM 744 C C . ALA A 1 103 ? -13.790 -0.679 -8.540 1.00 96.94 103 ALA A C 1
ATOM 746 O O . ALA A 1 103 ? -12.868 -0.171 -9.186 1.00 96.94 103 ALA A O 1
ATOM 747 N N . THR A 1 104 ? -13.565 -1.320 -7.394 1.00 97.25 104 THR A N 1
ATOM 748 C CA . THR A 1 104 ? -12.236 -1.369 -6.778 1.00 97.25 104 THR A CA 1
ATOM 749 C C . THR A 1 104 ? -11.310 -2.364 -7.468 1.00 97.25 104 THR A C 1
ATOM 751 O O . THR A 1 104 ? -10.128 -2.063 -7.647 1.00 97.25 104 THR A O 1
ATOM 754 N N . VAL A 1 105 ? -11.833 -3.507 -7.924 1.00 98.12 105 VAL A N 1
ATOM 755 C CA . VAL A 1 105 ? -11.083 -4.465 -8.747 1.00 98.12 105 VAL A CA 1
ATOM 756 C C . VAL A 1 105 ? -10.697 -3.845 -10.083 1.00 98.12 105 VAL A C 1
ATOM 758 O O . VAL A 1 105 ? -9.548 -4.001 -10.489 1.00 98.12 105 VAL A O 1
ATOM 761 N N . ILE A 1 106 ? -11.588 -3.086 -10.734 1.00 97.81 106 ILE A N 1
ATOM 762 C CA . ILE A 1 106 ? -11.251 -2.329 -11.952 1.00 97.81 106 ILE A CA 1
ATOM 763 C C . ILE A 1 106 ? -10.061 -1.405 -11.678 1.00 97.81 106 ILE A C 1
ATOM 765 O O . ILE A 1 106 ? -9.078 -1.439 -12.416 1.00 97.81 106 ILE A O 1
ATOM 769 N N . PHE A 1 107 ? -10.110 -0.626 -10.594 1.00 96.31 107 PHE A N 1
ATOM 770 C CA . PHE A 1 107 ? -9.027 0.286 -10.228 1.00 96.31 107 PHE A CA 1
ATOM 771 C C . PHE A 1 107 ? -7.688 -0.444 -10.017 1.00 96.31 107 PHE A C 1
ATOM 773 O O . PHE A 1 107 ? -6.676 -0.078 -10.619 1.00 96.31 107 PHE A O 1
ATOM 780 N N . GLY A 1 108 ? -7.677 -1.517 -9.221 1.00 96.62 108 GLY A N 1
ATOM 781 C CA . GLY A 1 108 ? -6.471 -2.313 -8.978 1.00 96.62 108 GLY A CA 1
ATOM 782 C C . GLY A 1 108 ? -5.935 -3.013 -10.231 1.00 96.62 108 GLY A C 1
ATOM 783 O O . GLY A 1 108 ? -4.724 -3.034 -10.460 1.00 96.62 108 GLY A O 1
ATOM 784 N N . ALA A 1 109 ? -6.824 -3.548 -11.070 1.00 97.19 109 ALA A N 1
ATOM 785 C CA . ALA A 1 109 ? -6.475 -4.204 -12.326 1.00 97.19 109 ALA A CA 1
ATOM 786 C C . ALA A 1 109 ? -5.850 -3.222 -13.323 1.00 97.19 109 ALA A C 1
ATOM 788 O O . ALA A 1 109 ? -4.841 -3.551 -13.951 1.00 97.19 109 ALA A O 1
ATOM 789 N N . VAL A 1 110 ? -6.393 -2.003 -13.426 1.00 95.94 110 VAL A N 1
ATOM 790 C CA . VAL A 1 110 ? -5.834 -0.939 -14.271 1.00 95.94 110 VAL A CA 1
ATOM 791 C C . VAL A 1 110 ? -4.413 -0.596 -13.832 1.00 95.94 110 VAL A C 1
ATOM 793 O O . VAL A 1 110 ? -3.508 -0.571 -14.667 1.00 95.94 110 VAL A O 1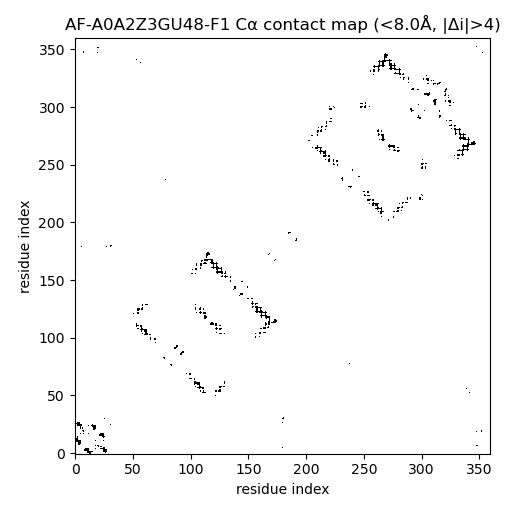
ATOM 796 N N . LEU A 1 111 ? -4.188 -0.411 -12.527 1.00 94.00 111 LEU A N 1
ATOM 797 C CA . LEU A 1 111 ? -2.855 -0.135 -11.983 1.00 94.00 111 LEU A CA 1
ATOM 798 C C . LEU A 1 111 ? -1.860 -1.270 -12.261 1.00 94.00 111 LEU A C 1
ATOM 800 O O . LEU A 1 111 ? -0.721 -1.010 -12.650 1.00 94.00 111 LEU A O 1
ATOM 804 N N . ALA A 1 112 ? -2.275 -2.528 -12.089 1.00 94.56 112 ALA A N 1
ATOM 805 C CA . ALA A 1 112 ? -1.401 -3.677 -12.316 1.00 94.56 112 ALA A CA 1
ATOM 806 C C . ALA A 1 112 ? -1.039 -3.859 -13.803 1.00 94.56 112 ALA A C 1
ATOM 808 O O . ALA A 1 112 ? 0.107 -4.193 -14.129 1.00 94.56 112 ALA A O 1
ATOM 809 N N . ALA A 1 113 ? -2.000 -3.631 -14.702 1.00 94.75 113 ALA A N 1
ATOM 810 C CA . ALA A 1 113 ? -1.866 -3.886 -16.133 1.00 94.75 113 ALA A CA 1
ATOM 811 C C . ALA A 1 113 ? -1.238 -2.727 -16.931 1.00 94.75 113 ALA A C 1
ATOM 813 O O . ALA A 1 113 ? -0.693 -2.972 -18.010 1.00 94.75 113 ALA A O 1
ATOM 814 N N . ALA A 1 114 ? -1.274 -1.488 -16.431 1.00 92.31 114 ALA A N 1
ATOM 815 C CA . ALA A 1 114 ? -0.780 -0.312 -17.152 1.00 92.31 114 ALA A CA 1
ATOM 816 C C . ALA A 1 114 ? 0.672 -0.481 -17.651 1.00 92.31 114 ALA A C 1
ATOM 818 O O . ALA A 1 114 ? 1.591 -0.790 -16.884 1.00 92.31 114 ALA A O 1
ATOM 819 N N . GLY A 1 115 ? 0.902 -0.275 -18.951 1.00 85.94 115 GLY A N 1
ATOM 820 C CA . GLY A 1 115 ? 2.226 -0.358 -19.573 1.00 85.94 115 GLY A CA 1
ATOM 821 C C . GLY A 1 115 ? 2.776 -1.776 -19.778 1.00 85.94 115 GLY A C 1
ATOM 822 O O . GLY A 1 115 ? 3.990 -1.923 -19.924 1.00 85.94 115 GLY A O 1
ATOM 823 N N . ARG A 1 116 ? 1.948 -2.834 -19.762 1.00 89.12 116 ARG A N 1
ATOM 824 C CA . ARG A 1 116 ? 2.398 -4.231 -19.962 1.00 89.12 116 ARG A CA 1
ATOM 825 C C . ARG A 1 116 ? 1.780 -4.894 -21.186 1.00 89.12 116 ARG A C 1
ATOM 827 O O . ARG A 1 116 ? 0.674 -4.578 -21.605 1.00 89.12 116 ARG A O 1
ATOM 834 N N . ARG A 1 117 ? 2.510 -5.861 -21.747 1.00 85.69 117 ARG A N 1
ATOM 835 C CA . ARG A 1 117 ? 1.954 -6.837 -22.691 1.00 85.69 117 ARG A CA 1
ATOM 836 C C . ARG A 1 117 ? 1.204 -7.890 -21.863 1.00 85.69 117 ARG A C 1
ATOM 838 O O . ARG A 1 117 ? 1.728 -8.344 -20.850 1.00 85.69 117 ARG A O 1
ATOM 845 N N . GLY A 1 118 ? -0.026 -8.232 -22.250 1.00 89.81 118 GLY A N 1
ATOM 846 C CA . GLY A 1 118 ? -0.848 -9.209 -21.519 1.00 89.81 118 GLY A CA 1
ATOM 847 C C . GLY A 1 118 ? -1.703 -8.625 -20.389 1.00 89.81 118 GLY A C 1
ATOM 848 O O . GLY A 1 118 ? -1.830 -9.241 -19.334 1.00 89.81 118 GLY A O 1
ATOM 849 N N . GLY A 1 119 ? -2.311 -7.453 -20.603 1.00 92.62 119 GLY A N 1
ATOM 850 C CA . GLY A 1 119 ? -3.147 -6.775 -19.602 1.00 92.62 119 GLY A CA 1
ATOM 851 C C . GLY A 1 119 ? -4.247 -7.642 -18.999 1.00 92.62 119 GLY A C 1
ATOM 852 O O . GLY A 1 119 ? -4.480 -7.562 -17.796 1.00 92.62 119 GLY A O 1
ATOM 853 N N . PHE A 1 120 ? -4.852 -8.522 -19.808 1.00 96.38 120 PHE A N 1
ATOM 854 C CA . PHE A 1 120 ? -5.860 -9.472 -19.339 1.00 96.38 120 PHE A CA 1
ATOM 855 C C . PHE A 1 120 ? -5.345 -10.336 -18.188 1.00 96.38 120 PHE A C 1
ATOM 857 O O . PHE A 1 120 ? -6.024 -10.449 -17.178 1.00 96.38 120 PHE A O 1
ATOM 864 N N . VAL A 1 121 ? -4.136 -10.898 -18.307 1.00 96.19 121 VAL A N 1
ATOM 865 C CA . VAL A 1 121 ? -3.573 -11.785 -17.280 1.00 96.19 121 VAL A CA 1
ATOM 866 C C . VAL A 1 121 ? -3.376 -11.014 -15.980 1.00 96.19 121 VAL A C 1
ATOM 868 O O . VAL A 1 121 ? -3.879 -11.437 -14.952 1.00 96.19 121 VAL A O 1
ATOM 871 N N . PHE A 1 122 ? -2.732 -9.843 -16.017 1.00 95.50 122 PHE A N 1
ATOM 872 C CA . PHE A 1 122 ? -2.527 -9.027 -14.812 1.00 95.50 122 PHE A CA 1
ATOM 873 C C . PHE A 1 122 ? -3.844 -8.639 -14.136 1.00 95.50 122 PHE A C 1
ATOM 875 O O . PHE A 1 122 ? -3.975 -8.780 -12.921 1.00 95.50 122 PHE A O 1
ATOM 882 N N . GLY A 1 123 ? -4.817 -8.175 -14.918 1.00 97.00 123 GLY A N 1
ATOM 883 C CA . GLY A 1 123 ? -6.117 -7.775 -14.400 1.00 97.00 123 GLY A CA 1
ATOM 884 C C . GLY A 1 123 ? -6.929 -8.948 -13.847 1.00 97.00 123 GLY A C 1
ATOM 885 O O . GLY A 1 123 ? -7.490 -8.843 -12.757 1.00 97.00 123 GLY A O 1
ATOM 886 N N . ALA A 1 124 ? -6.936 -10.086 -14.545 1.00 97.88 124 ALA A N 1
ATOM 887 C CA . ALA A 1 124 ? -7.600 -11.311 -14.109 1.00 97.88 124 ALA A CA 1
ATOM 888 C C . ALA A 1 124 ? -6.990 -11.846 -12.808 1.00 97.88 124 ALA A C 1
ATOM 890 O O . ALA A 1 124 ? -7.731 -12.234 -11.910 1.00 97.88 124 ALA A O 1
ATOM 891 N N . THR A 1 125 ? -5.661 -11.801 -12.656 1.00 97.19 125 THR A N 1
ATOM 892 C CA . THR A 1 125 ? -4.995 -12.219 -11.414 1.00 97.19 125 THR A CA 1
ATOM 893 C C . THR A 1 125 ? -5.338 -11.293 -10.248 1.00 97.19 125 THR A C 1
ATOM 895 O O . THR A 1 125 ? -5.582 -11.781 -9.148 1.00 97.19 125 THR A O 1
ATOM 898 N N . VAL A 1 126 ? -5.419 -9.972 -10.462 1.00 97.88 126 VAL A N 1
ATOM 899 C CA . VAL A 1 126 ? -5.905 -9.042 -9.422 1.00 97.88 126 VAL A CA 1
ATOM 900 C C . VAL A 1 126 ? -7.349 -9.375 -9.037 1.00 97.88 126 VAL A C 1
ATOM 902 O O . VAL A 1 126 ? -7.645 -9.503 -7.851 1.00 97.88 126 VAL A O 1
ATOM 905 N N . GLY A 1 127 ? -8.228 -9.583 -10.022 1.00 98.00 127 GLY A N 1
ATOM 906 C CA . GLY A 1 127 ? -9.615 -9.993 -9.797 1.00 98.00 127 GLY A CA 1
ATOM 907 C C . GLY A 1 127 ? -9.737 -11.315 -9.037 1.00 98.00 127 GLY A C 1
ATOM 908 O O . GLY A 1 127 ? -10.538 -11.407 -8.111 1.00 98.00 127 GLY A O 1
ATOM 909 N N . ALA A 1 128 ? -8.894 -12.302 -9.356 1.00 97.81 128 ALA A N 1
ATOM 910 C CA . ALA A 1 128 ? -8.838 -13.590 -8.667 1.00 97.81 128 ALA A CA 1
ATOM 911 C C . ALA A 1 128 ? -8.432 -13.426 -7.200 1.00 97.81 128 ALA A C 1
ATOM 913 O O . ALA A 1 128 ? -9.109 -13.941 -6.313 1.00 97.81 128 ALA A O 1
ATOM 914 N N . VAL A 1 129 ? -7.350 -12.684 -6.938 1.00 97.56 129 VAL A N 1
ATOM 915 C CA . VAL A 1 129 ? -6.841 -12.450 -5.580 1.00 97.56 129 VAL A CA 1
ATOM 916 C C . VAL A 1 129 ? -7.875 -11.701 -4.742 1.00 97.56 129 VAL A C 1
ATOM 918 O O . VAL A 1 129 ? -8.207 -12.140 -3.643 1.00 97.56 129 VAL A O 1
ATOM 921 N N . CYS A 1 130 ? -8.431 -10.602 -5.256 1.00 97.62 130 CYS A N 1
ATOM 922 C CA . CYS A 1 130 ? -9.456 -9.842 -4.544 1.00 97.62 130 CYS A CA 1
ATOM 923 C C . CYS A 1 130 ? -10.740 -10.656 -4.346 1.00 97.62 130 CYS A C 1
ATOM 925 O O . CYS A 1 130 ? -11.281 -10.667 -3.245 1.00 97.62 130 CYS A O 1
ATOM 927 N N . GLY A 1 131 ? -11.202 -11.374 -5.372 1.00 97.44 131 GLY A N 1
ATOM 928 C CA . GLY A 1 131 ? -12.396 -12.214 -5.296 1.00 97.44 131 GLY A CA 1
ATOM 929 C C . GLY A 1 131 ? -12.261 -13.350 -4.286 1.00 97.44 131 GLY A C 1
ATOM 930 O O . GLY A 1 131 ? -13.174 -13.558 -3.493 1.00 97.44 131 GLY A O 1
ATOM 931 N N . ALA A 1 132 ? -11.109 -14.024 -4.246 1.00 97.44 132 ALA A N 1
ATOM 932 C CA . ALA A 1 132 ? -10.822 -15.051 -3.247 1.00 97.44 132 ALA A CA 1
ATOM 933 C C . ALA A 1 132 ? -10.807 -14.478 -1.821 1.00 97.44 132 ALA A C 1
ATOM 935 O O . ALA A 1 132 ? -11.347 -15.095 -0.906 1.00 97.44 132 ALA A O 1
ATOM 936 N N . LEU A 1 133 ? -10.233 -13.286 -1.629 1.00 96.69 133 LEU A N 1
ATOM 937 C CA . LEU A 1 133 ? -10.201 -12.628 -0.321 1.00 96.69 133 LEU A CA 1
ATOM 938 C C . LEU A 1 133 ? -11.586 -12.153 0.126 1.00 96.69 133 LEU A C 1
ATOM 940 O O . LEU A 1 133 ? -11.915 -12.294 1.301 1.00 96.69 133 LEU A O 1
ATOM 944 N N . PHE A 1 134 ? -12.413 -11.636 -0.785 1.00 95.94 134 PHE A N 1
ATOM 945 C CA . PHE A 1 134 ? -13.797 -11.283 -0.469 1.00 95.94 134 PHE A CA 1
ATOM 946 C C . PHE A 1 134 ? -14.626 -12.519 -0.127 1.00 95.94 134 PHE A C 1
ATOM 948 O O . PHE A 1 134 ? -15.291 -12.518 0.903 1.00 95.94 134 PHE A O 1
ATOM 955 N N . LEU A 1 135 ? -14.525 -13.590 -0.920 1.00 95.56 135 LEU A N 1
ATOM 956 C CA . LEU A 1 135 ? -15.176 -14.865 -0.619 1.00 95.56 135 LEU A CA 1
ATOM 957 C C . LEU A 1 135 ? -14.748 -15.399 0.755 1.00 95.56 135 LEU A C 1
ATOM 959 O O . LEU A 1 135 ? -15.591 -15.758 1.571 1.00 95.56 135 LEU A O 1
ATOM 963 N N . GLY A 1 136 ? -13.443 -15.408 1.036 1.00 95.44 136 GLY A N 1
ATOM 964 C CA . GLY A 1 136 ? -12.914 -15.833 2.331 1.00 95.44 136 GLY A CA 1
ATOM 965 C C . GLY A 1 136 ? -13.439 -14.982 3.488 1.00 95.44 136 GLY A C 1
ATOM 966 O O . GLY A 1 136 ? -13.812 -15.529 4.522 1.00 95.44 136 GLY A O 1
ATOM 967 N N . ALA A 1 137 ? -13.523 -13.661 3.310 1.00 93.56 137 ALA A N 1
ATOM 968 C CA . ALA A 1 137 ? -14.063 -12.758 4.322 1.00 93.56 137 ALA A CA 1
ATOM 969 C C . ALA A 1 137 ? -15.548 -13.025 4.618 1.00 93.56 137 ALA A C 1
ATOM 971 O O . ALA A 1 137 ? -15.929 -13.041 5.786 1.00 93.56 137 ALA A O 1
ATOM 972 N N . GLU A 1 138 ? -16.369 -13.278 3.595 1.00 92.44 138 GLU A N 1
ATOM 973 C CA . GLU A 1 138 ? -17.792 -13.604 3.773 1.00 92.44 138 GLU A CA 1
ATOM 974 C C . GLU A 1 138 ? -17.987 -14.978 4.442 1.00 92.44 138 GLU A C 1
ATOM 976 O O . GLU A 1 138 ? -18.798 -15.116 5.357 1.00 92.44 138 GLU A O 1
ATOM 981 N N . LEU A 1 139 ? -17.191 -15.988 4.067 1.00 92.88 139 LEU A N 1
ATOM 982 C CA . LEU A 1 139 ? -17.227 -17.306 4.715 1.00 92.88 139 LEU A CA 1
ATOM 983 C C . LEU A 1 139 ? -16.840 -17.224 6.199 1.00 92.88 139 LEU A C 1
ATOM 985 O O . LEU A 1 139 ? -17.487 -17.842 7.042 1.00 92.88 139 LEU A O 1
ATOM 989 N N . VAL A 1 140 ? -15.820 -16.428 6.537 1.00 94.31 140 VAL A N 1
ATOM 990 C CA . VAL A 1 140 ? -15.411 -16.184 7.932 1.00 94.31 140 VAL A CA 1
ATOM 991 C C . VAL A 1 140 ? -16.470 -15.393 8.704 1.00 94.31 140 VAL A C 1
ATOM 993 O O . VAL A 1 140 ? -16.639 -15.610 9.901 1.00 94.31 140 VAL A O 1
ATOM 996 N N . ALA A 1 141 ? -17.215 -14.514 8.032 1.00 91.62 141 ALA A N 1
ATOM 997 C CA . ALA A 1 141 ? -18.345 -13.795 8.619 1.00 91.62 141 ALA A CA 1
ATOM 998 C C . ALA A 1 141 ? -19.594 -14.676 8.834 1.00 91.62 141 ALA A C 1
ATOM 1000 O O . ALA A 1 141 ? -20.570 -14.204 9.413 1.00 91.62 141 ALA A O 1
ATOM 1001 N N . GLY A 1 142 ? -19.563 -15.949 8.419 1.00 91.75 142 GLY A N 1
ATOM 1002 C CA . GLY A 1 142 ? -20.649 -16.906 8.630 1.00 91.75 142 GLY A CA 1
ATOM 1003 C C . GLY A 1 142 ? -21.664 -16.978 7.490 1.00 91.75 142 GLY A C 1
ATOM 1004 O O . GLY A 1 142 ? -22.754 -17.514 7.694 1.00 91.75 142 GLY A O 1
ATOM 1005 N N . ALA A 1 143 ? -21.333 -16.469 6.297 1.00 88.62 143 ALA A N 1
ATOM 1006 C CA . ALA A 1 143 ? -22.184 -16.643 5.125 1.00 88.62 143 ALA A CA 1
ATOM 1007 C C . ALA A 1 143 ? -22.408 -18.144 4.838 1.00 88.62 143 ALA A C 1
ATOM 1009 O O . ALA A 1 143 ? -21.460 -18.939 4.888 1.00 88.62 143 ALA A O 1
ATOM 1010 N N . PRO A 1 144 ? -23.647 -18.572 4.540 1.00 87.25 144 PRO A N 1
ATOM 1011 C CA . PRO A 1 144 ? -23.942 -19.979 4.325 1.00 87.25 144 PRO A CA 1
ATOM 1012 C C . PRO A 1 144 ? -23.269 -20.483 3.039 1.00 87.25 144 PRO A C 1
ATOM 1014 O O . PRO A 1 144 ? -23.555 -20.021 1.938 1.00 87.25 144 PRO A O 1
ATOM 1017 N N . ALA A 1 145 ? -22.431 -21.516 3.161 1.00 86.31 145 ALA A N 1
ATOM 1018 C CA . ALA A 1 145 ? -21.669 -22.112 2.052 1.00 86.31 145 ALA A CA 1
ATOM 1019 C C . ALA A 1 145 ? -22.526 -22.755 0.937 1.00 86.31 145 ALA A C 1
ATOM 1021 O O . ALA A 1 145 ? -21.995 -23.295 -0.025 1.00 86.31 145 ALA A O 1
ATOM 1022 N N . ARG A 1 146 ? -23.856 -22.738 1.057 1.00 86.75 146 ARG A N 1
ATOM 1023 C CA . ARG A 1 146 ? -24.784 -23.205 0.015 1.00 86.75 146 ARG A CA 1
ATOM 1024 C C . ARG A 1 146 ? -25.215 -22.098 -0.949 1.00 86.75 146 ARG A C 1
ATOM 1026 O O . ARG A 1 146 ? -25.842 -22.401 -1.962 1.00 86.75 146 ARG A O 1
ATOM 1033 N N . ASP A 1 147 ? -24.893 -20.841 -0.655 1.00 87.19 147 ASP A N 1
ATOM 1034 C CA . ASP A 1 147 ? -25.300 -19.715 -1.488 1.00 87.19 147 ASP A CA 1
ATOM 1035 C C . ASP A 1 147 ? -24.435 -19.663 -2.747 1.00 87.19 147 ASP A C 1
ATOM 1037 O O . ASP A 1 147 ? -23.302 -19.183 -2.754 1.00 87.19 147 ASP A O 1
ATOM 1041 N N . LEU A 1 148 ? -24.993 -20.167 -3.849 1.00 82.50 148 LEU A N 1
ATOM 1042 C CA . LEU A 1 148 ? -24.311 -20.277 -5.141 1.00 82.50 148 LEU A CA 1
ATOM 1043 C C . LEU A 1 148 ? -23.797 -18.921 -5.662 1.00 82.50 148 LEU A C 1
ATOM 1045 O O . LEU A 1 148 ? -22.779 -18.862 -6.351 1.00 82.50 148 LEU A O 1
ATOM 1049 N N . VAL A 1 149 ? -24.462 -17.825 -5.279 1.00 85.38 149 VAL A N 1
ATOM 1050 C CA . VAL A 1 149 ? -24.060 -16.445 -5.602 1.00 85.38 149 VAL A CA 1
ATOM 1051 C C . VAL A 1 149 ? -22.660 -16.128 -5.064 1.00 85.38 149 VAL A C 1
ATOM 1053 O O . VAL A 1 149 ? -21.870 -15.488 -5.761 1.00 85.38 149 VAL A O 1
ATOM 1056 N N . LEU A 1 150 ? -22.314 -16.642 -3.879 1.00 86.56 150 LEU A N 1
ATOM 1057 C CA . LEU A 1 150 ? -21.024 -16.415 -3.225 1.00 86.56 150 LEU A CA 1
ATOM 1058 C C . LEU A 1 150 ? -19.858 -16.966 -4.066 1.00 86.56 150 LEU A C 1
ATOM 1060 O O . LEU A 1 150 ? -18.808 -16.339 -4.183 1.00 86.56 150 LEU A O 1
ATOM 1064 N N . TYR A 1 151 ? -20.062 -18.118 -4.709 1.00 91.94 151 TYR A N 1
ATOM 1065 C CA . TYR A 1 151 ? -19.053 -18.776 -5.546 1.00 91.94 151 TYR A CA 1
ATOM 1066 C C . TYR A 1 151 ? -18.960 -18.193 -6.956 1.00 91.94 151 TYR A C 1
ATOM 1068 O O . TYR A 1 151 ? -17.918 -18.309 -7.604 1.00 91.94 151 TYR A O 1
ATOM 1076 N N . LEU A 1 152 ? -20.022 -17.542 -7.434 1.00 94.31 152 LEU A N 1
ATOM 1077 C CA . LEU A 1 152 ? -20.020 -16.873 -8.732 1.00 94.31 152 LEU A CA 1
ATOM 1078 C C . LEU A 1 152 ? -19.242 -15.549 -8.689 1.00 94.31 152 LEU A C 1
ATOM 1080 O O . LEU A 1 152 ? -18.605 -15.168 -9.672 1.00 94.31 152 LEU A O 1
ATOM 1084 N N . GLN A 1 153 ? -19.245 -14.867 -7.542 1.00 94.62 153 GLN A N 1
ATOM 1085 C CA . GLN A 1 153 ? -18.616 -13.559 -7.363 1.00 94.62 153 GLN A CA 1
ATOM 1086 C C . GLN A 1 153 ? -17.114 -13.532 -7.735 1.00 94.62 153 GLN A C 1
ATOM 1088 O O . GLN A 1 153 ? -16.733 -12.654 -8.514 1.00 94.62 153 GLN A O 1
ATOM 1093 N N . PRO A 1 154 ? -16.243 -14.467 -7.293 1.00 96.94 154 PRO A N 1
ATOM 1094 C CA . PRO A 1 154 ? -14.846 -14.490 -7.730 1.00 96.94 154 PRO A CA 1
ATOM 1095 C C . PRO A 1 154 ? -14.684 -14.607 -9.248 1.00 96.94 154 PRO A C 1
ATOM 1097 O O . PRO A 1 154 ? -13.848 -13.914 -9.822 1.00 96.94 154 PRO A O 1
ATOM 1100 N N . LEU A 1 155 ? -15.500 -15.432 -9.913 1.00 97.44 155 LEU A N 1
ATOM 1101 C CA . LEU A 1 155 ? -15.437 -15.612 -11.368 1.00 97.44 155 LEU A CA 1
ATOM 1102 C C . LEU A 1 155 ? -15.801 -14.320 -12.107 1.00 97.44 155 LEU A C 1
ATOM 1104 O O . LEU A 1 155 ? -15.124 -13.941 -13.065 1.00 97.44 155 LEU A O 1
ATOM 1108 N N . VAL A 1 156 ? -16.820 -13.605 -11.622 1.00 97.00 156 VAL A N 1
ATOM 1109 C CA . VAL A 1 156 ? -17.195 -12.287 -12.151 1.00 97.00 156 VAL A CA 1
ATOM 1110 C C . VAL A 1 156 ? -16.050 -11.290 -11.975 1.00 97.00 156 VAL A C 1
ATOM 1112 O O . VAL A 1 156 ? -15.690 -10.604 -12.930 1.00 97.00 156 VAL A O 1
ATOM 1115 N N . LEU A 1 157 ? -15.420 -11.236 -10.798 1.00 97.81 157 LEU A N 1
ATOM 1116 C CA . LEU A 1 157 ? -14.311 -10.312 -10.538 1.00 97.81 157 LEU A CA 1
ATOM 1117 C C . LEU A 1 157 ? -13.059 -10.638 -11.365 1.00 97.81 157 LEU A C 1
ATOM 1119 O O . LEU A 1 157 ? -12.369 -9.715 -11.796 1.00 97.81 157 LEU A O 1
ATOM 1123 N N . VAL A 1 158 ? -12.790 -11.914 -11.658 1.00 98.25 158 VAL A N 1
ATOM 1124 C CA . VAL A 1 158 ? -11.740 -12.332 -12.604 1.00 98.25 158 VAL A CA 1
ATOM 1125 C C . VAL A 1 158 ? -12.026 -11.800 -14.006 1.00 98.25 158 VAL A C 1
ATOM 1127 O O . VAL A 1 158 ? -11.147 -11.192 -14.619 1.00 98.25 158 VAL A O 1
ATOM 1130 N N . ALA A 1 159 ? -13.251 -11.986 -14.506 1.00 97.94 159 ALA A N 1
ATOM 1131 C CA . ALA A 1 159 ? -13.641 -11.514 -15.833 1.00 97.94 159 ALA A CA 1
ATOM 1132 C C . ALA A 1 159 ? -13.567 -9.981 -15.932 1.00 97.94 159 ALA A C 1
ATOM 1134 O O . ALA A 1 159 ? -12.936 -9.448 -16.847 1.00 97.94 159 ALA A O 1
ATOM 1135 N N . VAL A 1 160 ? -14.138 -9.272 -14.954 1.00 98.19 160 VAL A N 1
ATOM 1136 C CA . VAL A 1 160 ? -14.101 -7.805 -14.853 1.00 98.19 160 VAL A CA 1
ATOM 1137 C C . VAL A 1 160 ? -12.662 -7.295 -14.778 1.00 98.19 160 VAL A C 1
ATOM 1139 O O . VAL A 1 160 ? -12.288 -6.399 -15.536 1.00 98.19 160 VAL A O 1
ATOM 1142 N N . GLY A 1 161 ? -11.839 -7.880 -13.905 1.00 97.88 161 GLY A N 1
ATOM 1143 C CA . GLY A 1 161 ? -10.429 -7.531 -13.773 1.00 97.88 161 GLY A CA 1
ATOM 1144 C C . GLY A 1 161 ? -9.674 -7.730 -15.086 1.00 97.88 161 GLY A C 1
ATOM 1145 O O . GLY A 1 161 ? -8.942 -6.840 -15.517 1.00 97.88 161 GLY A O 1
ATOM 1146 N N . GLY A 1 162 ? -9.901 -8.849 -15.777 1.00 97.69 162 GLY A N 1
ATOM 1147 C CA . GLY A 1 162 ? -9.309 -9.130 -17.085 1.00 97.69 162 GLY A CA 1
ATOM 1148 C C . GLY A 1 162 ? -9.677 -8.085 -18.143 1.00 97.69 162 GLY A C 1
ATOM 1149 O O . GLY A 1 162 ? -8.790 -7.555 -18.817 1.00 97.69 162 GLY A O 1
ATOM 1150 N N . VAL A 1 163 ? -10.960 -7.725 -18.255 1.00 97.81 163 VAL A N 1
ATOM 1151 C CA . VAL A 1 163 ? -11.440 -6.683 -19.185 1.00 97.81 163 VAL A CA 1
ATOM 1152 C C . VAL A 1 163 ? -10.820 -5.320 -18.859 1.00 97.81 163 VAL A C 1
ATOM 1154 O O . VAL A 1 163 ? -10.297 -4.651 -19.754 1.00 97.81 163 VAL A O 1
ATOM 1157 N N . ALA A 1 164 ? -10.801 -4.931 -17.582 1.00 97.19 164 ALA A N 1
ATOM 1158 C CA . ALA A 1 164 ? -10.167 -3.695 -17.127 1.00 97.19 164 ALA A CA 1
ATOM 1159 C C . ALA A 1 164 ? -8.663 -3.668 -17.446 1.00 97.19 164 ALA A C 1
ATOM 1161 O O . ALA A 1 164 ? -8.131 -2.647 -17.885 1.00 97.19 164 ALA A O 1
ATOM 1162 N N . GLY A 1 165 ? -7.981 -4.806 -17.303 1.00 96.44 165 GLY A N 1
ATOM 1163 C CA . GLY A 1 165 ? -6.575 -4.953 -17.658 1.00 96.44 165 GLY A CA 1
ATOM 1164 C C . GLY A 1 165 ? -6.314 -4.782 -19.158 1.00 96.44 165 GLY A C 1
ATOM 1165 O O . GLY A 1 165 ? -5.364 -4.099 -19.545 1.00 96.44 165 GLY A O 1
ATOM 1166 N N . VAL A 1 166 ? -7.174 -5.332 -20.024 1.00 96.38 166 VAL A N 1
ATOM 1167 C CA . VAL A 1 166 ? -7.102 -5.097 -21.480 1.00 96.38 166 VAL A CA 1
ATOM 1168 C C . VAL A 1 166 ? -7.255 -3.611 -21.785 1.00 96.38 166 VAL A C 1
ATOM 1170 O O . VAL A 1 166 ? -6.411 -3.048 -22.486 1.00 96.38 166 VAL A O 1
ATOM 1173 N N . PHE A 1 167 ? -8.276 -2.963 -21.220 1.00 95.88 167 PHE A N 1
ATOM 1174 C CA . PHE A 1 167 ? -8.504 -1.530 -21.392 1.00 95.88 167 PHE A CA 1
ATOM 1175 C C . PHE A 1 167 ? -7.283 -0.704 -20.963 1.00 95.88 167 PHE A C 1
ATOM 1177 O O . PHE A 1 167 ? -6.793 0.123 -21.733 1.00 95.88 167 PHE A O 1
ATOM 1184 N N . ALA A 1 168 ? -6.714 -0.998 -19.793 1.00 93.56 168 ALA A N 1
ATOM 1185 C CA . ALA A 1 168 ? -5.524 -0.320 -19.291 1.00 93.56 168 ALA A CA 1
ATOM 1186 C C . ALA A 1 168 ? -4.329 -0.452 -20.242 1.00 93.56 168 ALA A C 1
ATOM 1188 O O . ALA A 1 168 ? -3.626 0.522 -20.489 1.00 93.56 168 ALA A O 1
ATOM 1189 N N . THR A 1 169 ? -4.116 -1.623 -20.843 1.00 91.44 169 THR A N 1
ATOM 1190 C CA . THR A 1 169 ? -3.033 -1.795 -21.827 1.00 91.44 169 THR A CA 1
ATOM 1191 C C . THR A 1 169 ? -3.288 -1.121 -23.166 1.00 91.44 169 THR A C 1
ATOM 1193 O O . THR A 1 169 ? -2.341 -0.904 -23.912 1.00 91.44 169 THR A O 1
ATOM 1196 N N . ARG A 1 170 ? -4.537 -0.777 -23.498 1.00 90.25 170 ARG A N 1
ATOM 1197 C CA . ARG A 1 170 ? -4.852 0.006 -24.702 1.00 90.25 170 ARG A CA 1
ATOM 1198 C C . ARG A 1 170 ? -4.629 1.495 -24.472 1.00 90.25 170 ARG A C 1
ATOM 1200 O O . ARG A 1 170 ? -4.083 2.155 -25.348 1.00 90.25 170 ARG A O 1
ATOM 1207 N N . VAL A 1 171 ? -5.014 2.001 -23.301 1.00 90.56 171 VAL A N 1
ATOM 1208 C CA . VAL A 1 171 ? -4.823 3.411 -22.929 1.00 90.56 171 VAL A CA 1
ATOM 1209 C C . VAL A 1 171 ? -3.354 3.702 -22.603 1.00 90.56 171 VAL A C 1
ATOM 1211 O O . VAL A 1 171 ? -2.786 4.670 -23.100 1.00 90.56 171 VAL A O 1
ATOM 1214 N N . TRP A 1 172 ? -2.715 2.831 -21.821 1.00 90.06 172 TRP A N 1
ATOM 1215 C CA . TRP A 1 172 ? -1.300 2.899 -21.452 1.00 90.06 172 TRP A CA 1
ATOM 1216 C C . TRP A 1 172 ? -0.545 1.741 -22.098 1.00 90.06 172 TRP A C 1
ATOM 1218 O O . TRP A 1 172 ? -0.111 0.809 -21.417 1.00 90.06 172 TRP A O 1
ATOM 1228 N N . GLY A 1 173 ? -0.431 1.792 -23.428 1.00 78.94 173 GLY A N 1
ATOM 1229 C CA . GLY A 1 173 ? 0.324 0.828 -24.229 1.00 78.94 173 GLY A CA 1
ATOM 1230 C C . GLY A 1 173 ? 1.678 0.486 -23.617 1.00 78.94 173 GLY A C 1
ATOM 1231 O O . GLY A 1 173 ? 2.395 1.362 -23.130 1.00 78.94 173 GLY A O 1
ATOM 1232 N N . ALA A 1 174 ? 2.037 -0.799 -23.642 1.00 78.69 174 ALA A N 1
ATOM 1233 C CA . ALA A 1 174 ? 3.398 -1.198 -23.319 1.00 78.69 174 ALA A CA 1
ATOM 1234 C C . ALA A 1 174 ? 4.353 -0.473 -24.265 1.00 78.69 174 ALA A C 1
ATOM 1236 O O . ALA A 1 174 ? 4.168 -0.528 -25.483 1.00 78.69 174 ALA A O 1
ATOM 1237 N N . VAL A 1 175 ? 5.366 0.189 -23.704 1.00 73.31 175 VAL A N 1
ATOM 1238 C CA . VAL A 1 175 ? 6.438 0.756 -24.520 1.00 73.31 175 VAL A CA 1
ATOM 1239 C C . VAL A 1 175 ? 7.034 -0.410 -25.311 1.00 73.31 175 VAL A C 1
ATOM 1241 O O . VAL A 1 175 ? 7.410 -1.413 -24.692 1.00 73.31 175 VAL A O 1
ATOM 1244 N N . PRO A 1 176 ? 7.039 -0.360 -26.656 1.00 72.44 176 PRO A N 1
ATOM 1245 C CA . PRO A 1 176 ? 7.640 -1.423 -27.438 1.00 72.44 176 PRO A CA 1
ATOM 1246 C C . PRO A 1 176 ? 9.096 -1.548 -27.000 1.00 72.44 176 PRO A C 1
ATOM 1248 O O . PRO A 1 176 ? 9.824 -0.556 -26.983 1.00 72.44 176 PRO A O 1
ATOM 1251 N N . VAL A 1 177 ? 9.490 -2.758 -26.596 1.00 66.81 177 VAL A N 1
ATOM 1252 C CA . VAL A 1 177 ? 10.906 -3.091 -26.455 1.00 66.81 177 VAL A CA 1
ATOM 1253 C C . VAL A 1 177 ? 11.461 -2.989 -27.866 1.00 66.81 177 VAL A C 1
ATOM 1255 O O . VAL A 1 177 ? 11.128 -3.803 -28.724 1.00 66.81 177 VAL A O 1
ATOM 1258 N N . LEU A 1 178 ? 12.142 -1.881 -28.133 1.00 64.94 178 LEU A N 1
ATOM 1259 C CA . LEU A 1 178 ? 12.890 -1.694 -29.357 1.00 64.94 178 LEU A CA 1
ATOM 1260 C C . LEU A 1 178 ? 14.211 -2.410 -29.119 1.00 64.94 178 LEU A C 1
ATOM 1262 O O . LEU A 1 178 ? 15.033 -1.921 -28.342 1.00 64.94 178 LEU A O 1
ATOM 1266 N N . ASP A 1 179 ? 14.377 -3.566 -29.757 1.00 59.28 179 ASP A N 1
ATOM 1267 C CA . ASP A 1 179 ? 15.664 -4.252 -29.858 1.00 59.28 179 ASP A CA 1
ATOM 1268 C C . ASP A 1 179 ? 16.558 -3.420 -30.770 1.00 59.28 179 ASP A C 1
ATOM 1270 O O . ASP A 1 179 ? 16.741 -3.699 -31.951 1.00 59.28 179 ASP A O 1
ATOM 1274 N N . MET A 1 180 ? 17.043 -2.305 -30.236 1.00 60.81 180 MET A N 1
ATOM 1275 C CA . MET A 1 180 ? 18.029 -1.518 -30.938 1.00 60.81 180 MET A CA 1
ATOM 1276 C C . MET A 1 180 ? 19.373 -2.203 -30.749 1.00 60.81 180 MET A C 1
ATOM 1278 O O . MET A 1 180 ? 19.780 -2.401 -29.596 1.00 60.81 180 MET A O 1
ATOM 1282 N N . PRO A 1 181 ? 20.090 -2.517 -31.838 1.00 59.59 181 PRO A N 1
ATOM 1283 C CA . PRO A 1 181 ? 21.465 -2.958 -31.721 1.00 59.59 181 PRO A CA 1
ATOM 1284 C C . PRO A 1 181 ? 22.226 -1.869 -30.965 1.00 59.59 181 PRO A C 1
ATOM 1286 O O . PRO A 1 181 ? 22.286 -0.714 -31.394 1.00 59.59 181 PRO A O 1
ATOM 1289 N N . VAL A 1 182 ? 22.751 -2.209 -29.787 1.00 58.88 182 VAL A N 1
ATOM 1290 C CA . VAL A 1 182 ? 23.645 -1.308 -29.063 1.00 58.88 182 VAL A CA 1
ATOM 1291 C C . VAL A 1 182 ? 24.900 -1.222 -29.927 1.00 58.88 182 VAL A C 1
ATOM 1293 O O . VAL A 1 182 ? 25.558 -2.249 -30.098 1.00 58.88 182 VAL A O 1
ATOM 1296 N N . PRO A 1 183 ? 25.223 -0.060 -30.528 1.00 57.25 183 PRO A N 1
ATOM 1297 C CA . PRO A 1 183 ? 26.375 0.030 -31.408 1.00 57.25 183 PRO A CA 1
ATOM 1298 C C . PRO A 1 183 ? 27.615 -0.361 -30.612 1.00 57.25 183 PRO A C 1
ATOM 1300 O O . PRO A 1 183 ? 27.875 0.213 -29.548 1.00 57.25 183 PRO A O 1
ATOM 1303 N N . GLU A 1 184 ? 28.366 -1.346 -31.112 1.00 56.88 184 GLU A N 1
ATOM 1304 C CA . GLU A 1 184 ? 29.614 -1.722 -30.470 1.00 56.88 184 GLU A CA 1
ATOM 1305 C C . GLU A 1 184 ? 30.520 -0.490 -30.381 1.00 56.88 184 GLU A C 1
ATOM 1307 O O . GLU A 1 184 ? 30.699 0.243 -31.364 1.00 56.88 184 GLU A O 1
ATOM 1312 N N . PRO A 1 185 ? 31.124 -0.230 -29.215 1.00 53.78 185 PRO A N 1
ATOM 1313 C CA . PRO A 1 185 ? 32.080 0.849 -29.075 1.00 53.78 185 PRO A CA 1
ATOM 1314 C C . PRO A 1 185 ? 33.352 0.513 -29.872 1.00 53.78 185 PRO A C 1
ATOM 1316 O O . PRO A 1 185 ? 34.306 -0.068 -29.338 1.00 53.78 185 PRO A O 1
ATOM 1319 N N . HIS A 1 186 ? 33.387 0.911 -31.151 1.00 56.91 186 HIS A N 1
ATOM 1320 C CA . HIS A 1 186 ? 34.581 0.836 -31.994 1.00 56.91 186 HIS A CA 1
ATOM 1321 C C . HIS A 1 186 ? 35.768 1.482 -31.271 1.00 56.91 186 HIS A C 1
ATOM 1323 O O . HIS A 1 186 ? 35.646 2.556 -30.683 1.00 56.91 186 HIS A O 1
ATOM 1329 N N . LYS A 1 187 ? 36.940 0.834 -31.334 1.00 55.75 187 LYS A N 1
ATOM 1330 C CA . LYS A 1 187 ? 38.167 1.233 -30.612 1.00 55.75 187 LYS A CA 1
ATOM 1331 C C . LYS A 1 187 ? 38.625 2.677 -30.881 1.00 55.75 187 LYS A C 1
ATOM 1333 O O . LYS A 1 187 ? 39.386 3.211 -30.085 1.00 55.75 187 LYS A O 1
ATOM 1338 N N . LEU A 1 188 ? 38.151 3.294 -31.963 1.00 57.53 188 LEU A N 1
ATOM 1339 C CA . LEU A 1 188 ? 38.479 4.664 -32.374 1.00 57.53 188 LEU A CA 1
ATOM 1340 C C . LEU A 1 188 ? 37.379 5.686 -32.046 1.00 57.53 188 LEU A C 1
ATOM 1342 O O . LEU A 1 188 ? 37.557 6.883 -32.252 1.00 57.53 188 LEU A O 1
ATOM 1346 N N . SER A 1 189 ? 36.241 5.230 -31.528 1.00 54.22 189 SER A N 1
ATOM 1347 C CA . SER A 1 189 ? 35.163 6.103 -31.094 1.00 54.22 189 SER A CA 1
ATOM 1348 C C . SER A 1 189 ? 35.504 6.683 -29.724 1.00 54.22 189 SER A C 1
ATOM 1350 O O . SER A 1 189 ? 35.608 5.959 -28.729 1.00 54.22 189 SER A O 1
ATOM 1352 N N . SER A 1 190 ? 35.623 8.008 -29.652 1.00 53.28 190 SER A N 1
ATOM 1353 C CA . SER A 1 190 ? 35.788 8.774 -28.408 1.00 53.28 190 SER A CA 1
ATOM 1354 C C . SER A 1 190 ? 34.662 8.541 -27.382 1.00 53.28 190 SER A C 1
ATOM 1356 O O . SER A 1 190 ? 34.769 8.971 -26.235 1.00 53.28 190 SER A O 1
ATOM 1358 N N . LEU A 1 191 ? 33.611 7.791 -27.743 1.00 50.91 191 LEU A N 1
ATOM 1359 C CA . LEU A 1 191 ? 32.549 7.328 -26.846 1.00 50.91 191 LEU A CA 1
ATOM 1360 C C . LEU A 1 191 ? 32.995 6.234 -25.855 1.00 50.91 191 LEU A C 1
ATOM 1362 O O . LEU A 1 191 ? 32.271 5.982 -24.891 1.00 50.91 191 LEU A O 1
ATOM 1366 N N . ARG A 1 192 ? 34.184 5.625 -26.013 1.00 49.00 192 ARG A N 1
ATOM 1367 C CA . ARG A 1 192 ? 34.730 4.665 -25.027 1.00 49.00 192 ARG A CA 1
ATOM 1368 C C . ARG A 1 192 ? 34.976 5.260 -23.640 1.00 49.00 192 ARG A C 1
ATOM 1370 O O . ARG A 1 192 ? 34.988 4.509 -22.672 1.00 49.00 192 ARG A O 1
ATOM 1377 N N . PHE A 1 193 ? 35.082 6.583 -23.513 1.00 51.22 193 PHE A N 1
ATOM 1378 C CA . PHE A 1 193 ? 35.237 7.223 -22.203 1.00 51.22 193 PHE A CA 1
ATOM 1379 C C . PHE A 1 193 ? 33.992 7.124 -21.304 1.00 51.22 193 PHE A C 1
ATOM 1381 O O . PHE A 1 193 ? 34.107 7.346 -20.104 1.00 51.22 193 PHE A O 1
ATOM 1388 N N . ALA A 1 194 ? 32.819 6.762 -21.841 1.00 50.47 194 ALA A N 1
ATOM 1389 C CA . ALA A 1 194 ? 31.578 6.672 -21.062 1.00 50.47 194 ALA A CA 1
ATOM 1390 C C . ALA A 1 194 ? 31.086 5.236 -20.803 1.00 50.47 194 ALA A C 1
ATOM 1392 O O . ALA A 1 194 ? 30.210 5.048 -19.965 1.00 50.47 194 ALA A O 1
ATOM 1393 N N . ALA A 1 195 ? 31.642 4.233 -21.492 1.00 48.53 195 ALA A N 1
ATOM 1394 C CA . ALA A 1 195 ? 31.351 2.813 -21.258 1.00 48.53 195 ALA A CA 1
ATOM 1395 C C . ALA A 1 195 ? 32.329 2.180 -20.253 1.00 48.53 195 ALA A C 1
ATOM 1397 O O . ALA A 1 195 ? 32.481 0.960 -20.212 1.00 48.53 195 ALA A O 1
ATOM 1398 N N . ALA A 1 196 ? 33.018 3.013 -19.463 1.00 46.91 196 ALA A N 1
ATOM 1399 C CA . ALA A 1 196 ? 33.738 2.562 -18.289 1.00 46.91 196 ALA A CA 1
ATOM 1400 C C . ALA A 1 196 ? 32.737 1.806 -17.418 1.00 46.91 196 ALA A C 1
ATOM 1402 O O . ALA A 1 196 ? 31.753 2.399 -16.974 1.00 46.91 196 ALA A O 1
ATOM 1403 N N . THR A 1 197 ? 32.978 0.499 -17.283 1.00 48.34 197 THR A N 1
ATOM 1404 C CA . THR A 1 197 ? 32.416 -0.417 -16.289 1.00 48.34 197 THR A CA 1
ATOM 1405 C C . THR A 1 197 ? 31.639 0.358 -15.243 1.00 48.34 197 THR A C 1
ATOM 1407 O O . THR A 1 197 ? 32.252 1.011 -14.392 1.00 48.34 197 THR A O 1
ATOM 1410 N N . SER A 1 198 ? 30.305 0.354 -15.341 1.00 49.56 198 SER A N 1
ATOM 1411 C CA . SER A 1 198 ? 29.479 0.805 -14.234 1.00 49.56 198 SER A CA 1
ATOM 1412 C C . SER A 1 198 ? 29.791 -0.165 -13.109 1.00 49.56 198 SER A C 1
ATOM 1414 O O . SER A 1 198 ? 29.190 -1.233 -13.014 1.00 49.56 198 SER A O 1
ATOM 1416 N N . ASN A 1 199 ? 30.819 0.1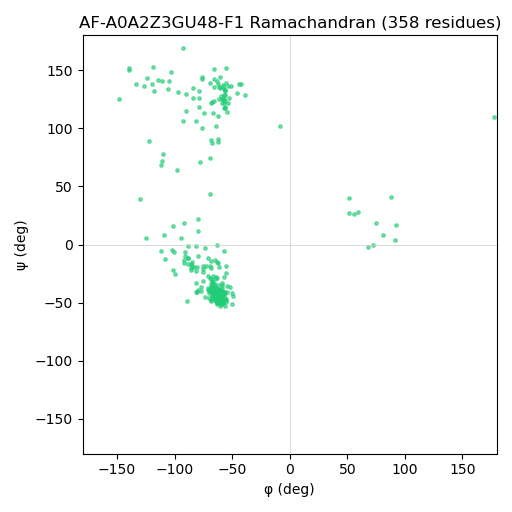62 -12.325 1.00 49.62 199 ASN A N 1
ATOM 1417 C CA . ASN A 1 199 ? 31.028 -0.436 -11.031 1.00 49.62 199 ASN A CA 1
ATOM 1418 C C . ASN A 1 199 ? 29.654 -0.396 -10.389 1.00 49.62 199 ASN A C 1
ATOM 1420 O O . ASN A 1 199 ? 28.993 0.647 -10.417 1.00 49.62 199 ASN A O 1
ATOM 1424 N N . ASP A 1 200 ? 29.221 -1.528 -9.856 1.00 56.00 200 ASP A N 1
ATOM 1425 C CA . ASP A 1 200 ? 27.996 -1.646 -9.078 1.00 56.00 200 ASP A CA 1
ATOM 1426 C C . ASP A 1 200 ? 28.184 -0.920 -7.727 1.00 56.00 200 ASP A C 1
ATOM 1428 O O . ASP A 1 200 ? 27.877 -1.428 -6.650 1.00 56.00 200 ASP A O 1
ATOM 1432 N N . SER A 1 201 ? 28.790 0.276 -7.766 1.00 61.84 201 SER A N 1
ATOM 1433 C CA . SER A 1 201 ? 28.844 1.244 -6.694 1.00 61.84 201 SER A CA 1
ATOM 1434 C C . SER A 1 201 ? 27.397 1.623 -6.444 1.00 61.84 201 SER A C 1
ATOM 1436 O O . SER A 1 201 ? 26.814 2.469 -7.122 1.00 61.84 201 SER A O 1
ATOM 1438 N N . GLY A 1 202 ? 26.789 0.865 -5.530 1.00 68.88 202 GLY A N 1
ATOM 1439 C CA . GLY A 1 202 ? 25.357 0.846 -5.304 1.00 68.88 202 GLY A CA 1
ATOM 1440 C C . GLY A 1 202 ? 24.760 2.246 -5.328 1.00 68.88 202 GLY A C 1
ATOM 1441 O O . GLY A 1 202 ? 25.333 3.190 -4.783 1.00 68.88 202 GLY A O 1
ATOM 1442 N N . ARG A 1 203 ? 23.597 2.363 -5.976 1.00 77.81 203 ARG A N 1
ATOM 1443 C CA . ARG A 1 203 ? 22.907 3.633 -6.237 1.00 77.81 203 ARG A CA 1
ATOM 1444 C C . ARG A 1 203 ? 23.018 4.601 -5.048 1.00 77.81 203 ARG A C 1
ATOM 1446 O O . ARG A 1 203 ? 22.687 4.199 -3.922 1.00 77.81 203 ARG A O 1
ATOM 1453 N N . PRO A 1 204 ? 23.443 5.857 -5.279 1.00 86.25 204 PRO A N 1
ATOM 1454 C CA . PRO A 1 204 ? 23.646 6.814 -4.203 1.00 86.25 204 PRO A CA 1
ATOM 1455 C C . PRO A 1 204 ? 22.331 7.065 -3.462 1.00 86.25 204 PRO A C 1
ATOM 1457 O O . PRO A 1 204 ? 21.275 7.248 -4.075 1.00 86.25 204 PRO A O 1
ATOM 1460 N N . THR A 1 205 ? 22.399 7.069 -2.132 1.00 92.44 205 THR A N 1
ATOM 1461 C CA . THR A 1 205 ? 21.241 7.345 -1.278 1.00 92.44 205 THR A CA 1
ATOM 1462 C C . THR A 1 205 ? 20.829 8.808 -1.434 1.00 92.44 205 THR A C 1
ATOM 1464 O O . THR A 1 205 ? 21.615 9.715 -1.158 1.00 92.44 205 THR A O 1
ATOM 1467 N N . ALA A 1 206 ? 19.582 9.061 -1.835 1.00 91.69 206 ALA A N 1
ATOM 1468 C CA . ALA A 1 206 ? 19.039 10.414 -1.958 1.00 91.69 206 ALA A CA 1
ATOM 1469 C C . ALA A 1 206 ? 18.650 10.990 -0.580 1.00 91.69 206 ALA A C 1
ATOM 1471 O O . ALA A 1 206 ? 17.465 11.139 -0.276 1.00 91.69 206 ALA A O 1
ATOM 1472 N N . TRP A 1 207 ? 19.644 11.312 0.258 1.00 95.50 207 TRP A N 1
ATOM 1473 C CA . TRP A 1 207 ? 19.462 11.711 1.663 1.00 95.50 207 TRP A CA 1
ATOM 1474 C C . TRP A 1 207 ? 18.425 12.813 1.877 1.00 95.50 207 TRP A C 1
ATOM 1476 O O . TRP A 1 207 ? 17.590 12.680 2.763 1.00 95.50 207 TRP A O 1
ATOM 1486 N N . ALA A 1 208 ? 18.396 13.848 1.032 1.00 95.31 208 ALA A N 1
ATOM 1487 C CA . ALA A 1 208 ? 17.397 14.912 1.147 1.00 95.31 208 ALA A CA 1
ATOM 1488 C C . ALA A 1 208 ? 15.952 14.378 1.082 1.00 95.31 208 ALA A C 1
ATOM 1490 O O . ALA A 1 208 ? 15.115 14.769 1.890 1.00 95.31 208 ALA A O 1
ATOM 1491 N N . ARG A 1 209 ? 15.655 13.431 0.177 1.00 94.50 209 ARG A N 1
ATOM 1492 C CA . ARG A 1 209 ? 14.314 12.821 0.081 1.00 94.50 209 ARG A CA 1
ATOM 1493 C C . ARG A 1 209 ? 14.019 11.905 1.256 1.00 94.50 209 ARG A C 1
ATOM 1495 O O . ARG A 1 209 ? 12.895 11.903 1.740 1.00 94.50 209 ARG A O 1
ATOM 1502 N N . VAL A 1 210 ? 15.017 11.145 1.707 1.00 97.19 210 VAL A N 1
ATOM 1503 C CA . VAL A 1 210 ? 14.894 10.277 2.888 1.00 97.19 210 VAL A CA 1
ATOM 1504 C C . VAL A 1 210 ? 14.547 11.111 4.120 1.00 97.19 210 VAL A C 1
ATOM 1506 O O . VAL A 1 210 ? 13.620 10.760 4.840 1.00 97.19 210 VAL A O 1
ATOM 1509 N N . LEU A 1 211 ? 15.229 12.242 4.323 1.00 97.69 211 LEU A N 1
ATOM 1510 C CA . LEU A 1 211 ? 14.984 13.150 5.443 1.00 97.69 211 LEU A CA 1
ATOM 1511 C C . LEU A 1 211 ? 13.620 13.843 5.344 1.00 97.69 211 LEU A C 1
ATOM 1513 O O . LEU A 1 211 ? 12.896 13.880 6.334 1.00 97.69 211 LEU A O 1
ATOM 1517 N N . VAL A 1 212 ? 13.229 14.334 4.162 1.00 97.62 212 VAL A N 1
ATOM 1518 C CA . VAL A 1 212 ? 11.892 14.924 3.948 1.00 97.62 212 VAL A CA 1
ATOM 1519 C C . VAL A 1 212 ? 10.791 13.887 4.183 1.00 97.62 212 VAL A C 1
ATOM 1521 O O . VAL A 1 212 ? 9.811 14.173 4.867 1.00 97.62 212 VAL A O 1
ATOM 1524 N N . GLY A 1 213 ? 10.968 12.670 3.663 1.00 97.38 213 GLY A N 1
ATOM 1525 C CA . GLY A 1 213 ? 10.057 11.555 3.895 1.00 97.38 213 GLY A CA 1
ATOM 1526 C C . GLY A 1 213 ? 9.932 11.225 5.380 1.00 97.38 213 GLY A C 1
ATOM 1527 O O . GLY A 1 213 ? 8.821 11.179 5.898 1.00 97.38 213 GLY A O 1
ATOM 1528 N N . ALA A 1 214 ? 11.056 11.090 6.087 1.00 98.31 214 ALA A N 1
ATOM 1529 C CA . ALA A 1 214 ? 11.075 10.824 7.523 1.00 98.31 214 ALA A CA 1
ATOM 1530 C C . ALA A 1 214 ? 10.411 11.946 8.343 1.00 98.31 214 ALA A C 1
ATOM 1532 O O . ALA A 1 214 ? 9.631 11.666 9.251 1.00 98.31 214 ALA A O 1
ATOM 1533 N N . ALA A 1 215 ? 10.654 13.215 8.003 1.00 98.06 215 ALA A N 1
ATOM 1534 C CA . ALA A 1 215 ? 10.009 14.350 8.661 1.00 98.06 215 ALA A CA 1
ATOM 1535 C C . ALA A 1 215 ? 8.482 14.319 8.480 1.00 98.06 215 ALA A C 1
ATOM 1537 O O . ALA A 1 215 ? 7.740 14.499 9.447 1.00 98.06 215 ALA A O 1
ATOM 1538 N N . LEU A 1 216 ? 8.005 14.019 7.265 1.00 97.75 216 LEU A N 1
ATOM 1539 C CA . LEU A 1 216 ? 6.577 13.869 6.979 1.00 97.75 216 LEU A CA 1
ATOM 1540 C C . LEU A 1 216 ? 5.953 12.707 7.768 1.00 97.75 216 LEU A 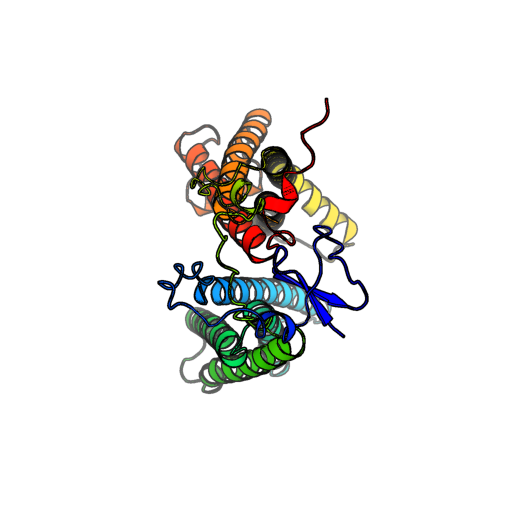C 1
ATOM 1542 O O . LEU A 1 216 ? 4.855 12.851 8.307 1.00 97.75 216 LEU A O 1
ATOM 1546 N N . MET A 1 217 ? 6.661 11.580 7.877 1.00 98.31 217 MET A N 1
ATOM 1547 C CA . MET A 1 217 ? 6.247 10.422 8.677 1.00 98.31 217 MET A CA 1
ATOM 1548 C C . MET A 1 217 ? 6.051 10.803 10.155 1.00 98.31 217 MET A C 1
ATOM 1550 O O . MET A 1 217 ? 4.985 10.550 10.717 1.00 98.31 217 MET A O 1
ATOM 1554 N N . VAL A 1 218 ? 7.039 11.464 10.770 1.00 98.31 218 VAL A N 1
ATOM 1555 C CA . VAL A 1 218 ? 6.976 11.906 12.178 1.00 98.31 218 VAL A CA 1
ATOM 1556 C C . VAL A 1 218 ? 5.837 12.901 12.394 1.00 98.31 218 VAL A C 1
ATOM 1558 O O . VAL A 1 218 ? 5.030 12.721 13.308 1.00 98.31 218 VAL A O 1
ATOM 1561 N N . ALA A 1 219 ? 5.732 13.920 11.534 1.00 97.94 219 ALA A N 1
ATOM 1562 C CA . ALA A 1 219 ? 4.682 14.932 11.619 1.00 97.94 219 ALA A CA 1
ATOM 1563 C C . ALA A 1 219 ? 3.285 14.305 11.522 1.00 97.94 219 ALA A C 1
ATOM 1565 O O . ALA A 1 219 ? 2.389 14.654 12.290 1.00 97.94 219 ALA A O 1
ATOM 1566 N N . SER A 1 220 ? 3.111 13.328 10.631 1.00 97.25 220 SER A N 1
ATOM 1567 C CA . SER A 1 220 ? 1.835 12.634 10.453 1.00 97.25 220 SER A CA 1
ATOM 1568 C C . SER A 1 220 ? 1.412 11.877 11.710 1.00 97.25 220 SER A C 1
ATOM 1570 O O . SER A 1 220 ? 0.266 11.999 12.133 1.00 97.25 220 SER A O 1
ATOM 1572 N N . VAL A 1 221 ? 2.328 11.147 12.355 1.00 97.69 221 VAL A N 1
ATOM 1573 C CA . VAL A 1 221 ? 2.036 10.431 13.611 1.00 97.69 221 VAL A CA 1
ATOM 1574 C C . VAL A 1 221 ? 1.747 11.412 14.753 1.00 97.69 221 VAL A C 1
ATOM 1576 O O . VAL A 1 221 ? 0.795 11.212 15.508 1.00 97.69 221 VAL A O 1
ATOM 1579 N N . ALA A 1 222 ? 2.523 12.495 14.863 1.00 97.62 222 ALA A N 1
ATOM 1580 C CA . ALA A 1 222 ? 2.377 13.491 15.926 1.00 97.62 222 ALA A CA 1
ATOM 1581 C C . ALA A 1 222 ? 1.078 14.315 15.823 1.00 97.62 222 ALA A C 1
ATOM 1583 O O . ALA A 1 222 ? 0.497 14.679 16.854 1.00 97.62 222 ALA A O 1
ATOM 1584 N N . CYS A 1 223 ? 0.618 14.590 14.598 1.00 97.69 223 CYS A N 1
ATOM 1585 C CA . CYS A 1 223 ? -0.545 15.434 14.313 1.00 97.69 223 CYS A CA 1
ATOM 1586 C C . CYS A 1 223 ? -1.829 14.648 13.990 1.00 97.69 223 CYS A C 1
ATOM 1588 O O . CYS A 1 223 ? -2.891 15.262 13.894 1.00 97.69 223 CYS A O 1
ATOM 1590 N N . ALA A 1 224 ? -1.787 13.316 13.859 1.00 96.94 224 ALA A N 1
ATOM 1591 C CA . ALA A 1 224 ? -2.943 12.510 13.444 1.00 96.94 224 ALA A CA 1
ATOM 1592 C C . ALA A 1 224 ? -4.203 12.734 14.302 1.00 96.94 224 ALA A C 1
ATOM 1594 O O . ALA A 1 224 ? -5.310 12.831 13.772 1.00 96.94 224 ALA A O 1
ATOM 1595 N N . ASP A 1 225 ? -4.052 12.862 15.625 1.00 96.75 225 ASP A N 1
ATOM 1596 C CA . ASP A 1 225 ? -5.192 13.111 16.516 1.00 96.75 225 ASP A CA 1
ATOM 1597 C C . ASP A 1 225 ? -5.802 14.507 16.306 1.00 96.75 225 ASP A C 1
ATOM 1599 O O . ASP A 1 225 ? -7.022 14.670 16.347 1.00 96.75 225 ASP A O 1
ATOM 1603 N N . GLN A 1 226 ? -4.965 15.511 16.023 1.00 97.06 226 GLN A N 1
ATOM 1604 C CA . GLN A 1 226 ? -5.428 16.863 15.705 1.00 97.06 226 GLN A CA 1
ATOM 1605 C C . GLN A 1 226 ? -6.191 16.878 14.380 1.00 97.06 226 GLN A C 1
ATOM 1607 O O . GLN A 1 226 ? -7.285 17.436 14.329 1.00 97.06 226 GLN A O 1
ATOM 1612 N N . VAL A 1 227 ? -5.670 16.200 13.350 1.00 94.94 227 VAL A N 1
ATOM 1613 C CA . VAL A 1 227 ? -6.339 16.050 12.047 1.00 94.94 227 VAL A CA 1
ATOM 1614 C C . VAL A 1 227 ? -7.704 15.385 12.218 1.00 94.94 227 VAL A C 1
ATOM 1616 O O . VAL A 1 227 ? -8.704 15.900 11.720 1.00 94.94 227 VAL A O 1
ATOM 1619 N N . ARG A 1 228 ? -7.790 14.295 12.992 1.00 94.81 228 ARG A N 1
ATOM 1620 C CA . ARG A 1 228 ? -9.071 13.639 13.297 1.00 94.81 228 ARG A CA 1
ATOM 1621 C C . ARG A 1 228 ? -10.039 14.584 14.013 1.00 94.81 228 ARG A C 1
ATOM 1623 O O . ARG A 1 228 ? -11.197 14.677 13.617 1.00 94.81 228 ARG A O 1
ATOM 1630 N N . LYS A 1 229 ? -9.592 15.281 15.063 1.00 94.62 229 LYS A N 1
ATOM 1631 C CA . LYS A 1 229 ? -10.428 16.231 15.822 1.00 94.62 229 LYS A CA 1
ATOM 1632 C C . LYS A 1 229 ? -10.923 17.381 14.944 1.00 94.62 229 LYS A C 1
ATOM 1634 O O . LYS A 1 229 ? -12.078 17.776 15.065 1.00 94.62 229 LYS A O 1
ATOM 1639 N N . GLN A 1 230 ? -10.080 17.904 14.056 1.00 94.19 230 GLN A N 1
ATOM 1640 C CA . GLN A 1 230 ? -10.471 18.927 13.086 1.00 94.19 230 GLN A CA 1
ATOM 1641 C C . GLN A 1 230 ? -11.506 18.383 12.100 1.00 94.19 230 GLN A C 1
ATOM 1643 O O . GLN A 1 230 ? -12.552 19.002 11.938 1.00 94.19 230 GLN A O 1
ATOM 1648 N N . ALA A 1 231 ? -11.282 17.199 11.525 1.00 89.38 231 ALA A N 1
ATOM 1649 C CA . ALA A 1 231 ? -12.246 16.558 10.633 1.00 89.38 231 ALA A CA 1
ATOM 1650 C C . ALA A 1 231 ? -13.614 16.357 11.309 1.00 89.38 231 ALA A C 1
ATOM 1652 O O . ALA A 1 231 ? -14.644 16.635 10.706 1.00 89.38 231 ALA A O 1
ATOM 1653 N N . GLN A 1 232 ? -13.639 15.959 12.585 1.00 91.88 232 GLN A N 1
ATOM 1654 C CA . GLN A 1 232 ? -14.881 15.864 13.359 1.00 91.88 232 GLN A CA 1
ATOM 1655 C C . GLN A 1 232 ? -15.571 17.222 13.523 1.00 91.88 232 GLN A C 1
ATOM 1657 O O . GLN A 1 232 ? -16.775 17.314 13.289 1.00 91.88 232 GLN A O 1
ATOM 1662 N N . ARG A 1 233 ? -14.820 18.273 13.881 1.00 92.31 233 ARG A N 1
ATOM 1663 C CA . ARG A 1 233 ? -15.358 19.635 14.045 1.00 92.31 233 ARG A CA 1
ATOM 1664 C C . ARG A 1 233 ? -15.965 20.176 12.752 1.00 92.31 233 ARG A C 1
ATOM 1666 O O . ARG A 1 233 ? -17.050 20.736 12.799 1.00 92.31 233 ARG A O 1
ATOM 1673 N N . TYR A 1 234 ? -15.297 19.975 11.617 1.00 91.69 234 TYR A N 1
ATOM 1674 C CA . TYR A 1 234 ? -15.765 20.458 10.313 1.00 91.69 234 TYR A CA 1
ATOM 1675 C C . TYR A 1 234 ? -16.851 19.584 9.677 1.00 91.69 234 TYR A C 1
ATOM 1677 O O . TYR A 1 234 ? -17.452 19.990 8.692 1.00 91.69 234 TYR A O 1
ATOM 1685 N N . SER A 1 235 ? -17.123 18.397 10.224 1.00 84.94 235 SER A N 1
ATOM 1686 C CA . SER A 1 235 ? -18.143 17.493 9.682 1.00 84.94 235 SER A CA 1
ATOM 1687 C C . SER A 1 235 ? -19.577 17.819 10.102 1.00 84.94 235 SER A C 1
ATOM 1689 O O . SER A 1 235 ? -20.476 17.070 9.740 1.00 84.94 235 SER A O 1
ATOM 1691 N N . GLU A 1 236 ? -19.791 18.849 10.930 1.00 88.12 236 GLU A N 1
ATOM 1692 C CA . GLU A 1 236 ? -21.115 19.229 11.462 1.00 88.12 236 GLU A CA 1
ATOM 1693 C C . GLU A 1 236 ? -21.886 18.060 12.117 1.00 88.12 236 GLU A C 1
ATOM 1695 O O . GLU A 1 236 ? -23.111 18.035 12.180 1.00 88.12 236 GLU A O 1
ATOM 1700 N N . GLY A 1 237 ? -21.163 17.062 12.637 1.00 79.31 237 GLY A N 1
ATOM 1701 C CA . GLY A 1 237 ? -21.751 15.869 13.248 1.00 79.31 237 GLY A CA 1
ATOM 1702 C C . GLY A 1 237 ? -21.968 14.687 12.298 1.00 79.31 237 GLY A C 1
ATOM 1703 O O . GLY A 1 237 ? -22.453 13.654 12.758 1.00 79.31 237 GLY A O 1
ATOM 1704 N N . ALA A 1 238 ? -21.559 14.776 11.029 1.00 75.62 238 ALA A N 1
ATOM 1705 C CA . ALA A 1 238 ? -21.536 13.633 10.114 1.00 75.62 238 ALA A CA 1
ATOM 1706 C C . ALA A 1 238 ? -20.489 12.578 10.530 1.00 75.62 238 ALA A C 1
ATOM 1708 O O . ALA A 1 238 ? -20.721 11.380 10.389 1.00 75.62 238 ALA A O 1
ATOM 1709 N N . LEU A 1 239 ? -19.357 12.992 11.119 1.00 79.12 239 LEU A N 1
ATOM 1710 C CA . LEU A 1 239 ? -18.345 12.089 11.690 1.00 79.12 239 LEU A CA 1
ATOM 1711 C C . LEU A 1 239 ? -18.524 11.942 13.209 1.00 79.12 239 LEU A C 1
ATOM 1713 O O . LEU A 1 239 ? -17.647 12.309 14.000 1.00 79.12 239 LEU A O 1
ATOM 1717 N N . LYS A 1 240 ? -19.654 11.374 13.643 1.00 82.06 240 LYS A N 1
ATOM 1718 C CA . LYS A 1 240 ? -19.828 10.946 15.040 1.00 82.06 240 LYS A CA 1
ATOM 1719 C C . LYS A 1 240 ? -19.035 9.670 15.288 1.00 82.06 240 LYS A C 1
ATOM 1721 O O . LYS A 1 240 ? -19.334 8.608 14.751 1.00 82.06 240 LYS A O 1
ATOM 1726 N N . VAL A 1 241 ? -18.006 9.775 16.121 1.00 85.44 241 VAL A N 1
ATOM 1727 C CA . VAL A 1 241 ? -17.242 8.611 16.570 1.00 85.44 241 VAL A CA 1
ATOM 1728 C C . VAL A 1 241 ? -17.855 8.126 17.874 1.00 85.44 241 VAL A C 1
ATOM 1730 O O . VAL A 1 241 ? -17.714 8.782 18.902 1.00 85.44 241 VAL A O 1
ATOM 1733 N N . GLY A 1 242 ? -18.573 7.004 17.802 1.00 83.00 242 GLY A N 1
ATOM 1734 C CA . GLY A 1 242 ? -19.391 6.502 18.907 1.00 83.00 242 GLY A CA 1
ATOM 1735 C C . GLY A 1 242 ? -18.589 5.860 20.038 1.00 83.00 242 GLY A C 1
ATOM 1736 O O . GLY A 1 242 ? -19.102 5.721 21.142 1.00 83.00 242 GLY A O 1
ATOM 1737 N N . THR A 1 243 ? -17.330 5.475 19.793 1.00 90.12 243 THR A N 1
ATOM 1738 C CA . THR A 1 243 ? -16.493 4.787 20.789 1.00 90.12 243 THR A CA 1
ATOM 1739 C C . THR A 1 243 ? -15.044 5.278 20.790 1.00 90.12 243 THR A C 1
ATOM 1741 O O . THR A 1 243 ? -14.494 5.687 19.763 1.00 90.12 243 THR A O 1
ATOM 1744 N N . VAL A 1 244 ? -14.379 5.179 21.947 1.00 91.94 244 VAL A N 1
ATOM 1745 C CA . VAL A 1 244 ? -12.948 5.508 22.096 1.00 91.94 244 VAL A CA 1
ATOM 1746 C C . VAL A 1 244 ? -12.080 4.625 21.191 1.00 91.94 244 VAL A C 1
ATOM 1748 O O . VAL A 1 244 ? -11.139 5.116 20.567 1.00 91.94 244 VAL A O 1
ATOM 1751 N N . GLY A 1 245 ? -12.421 3.339 21.060 1.00 89.06 245 GLY A N 1
ATOM 1752 C CA . GLY A 1 245 ? -11.716 2.405 20.179 1.00 89.06 245 GLY A CA 1
ATOM 1753 C C . GLY A 1 245 ? -11.774 2.824 18.708 1.00 89.06 245 GLY A C 1
ATOM 1754 O O . GLY A 1 245 ? -10.742 2.861 18.037 1.00 89.06 245 GLY A O 1
ATOM 1755 N N . GLN A 1 246 ? -12.950 3.235 18.223 1.00 85.81 246 GLN A N 1
ATOM 1756 C CA . GLN A 1 246 ? -13.114 3.749 16.861 1.00 85.81 246 GLN A CA 1
ATOM 1757 C C . GLN A 1 246 ? -12.307 5.039 16.644 1.00 85.81 246 GLN A C 1
ATOM 1759 O O . GLN A 1 246 ? -11.684 5.198 15.595 1.00 85.81 246 GLN A O 1
ATOM 1764 N N . ALA A 1 247 ? -12.251 5.935 17.637 1.00 90.94 247 ALA A N 1
ATOM 1765 C CA . ALA A 1 247 ? -11.440 7.151 17.554 1.00 90.94 247 ALA A CA 1
ATOM 1766 C C . ALA A 1 247 ? -9.950 6.829 17.403 1.00 90.94 247 ALA A C 1
ATOM 1768 O O . ALA A 1 247 ? -9.292 7.376 16.518 1.00 90.94 247 ALA A O 1
ATOM 1769 N N . ARG A 1 248 ? -9.431 5.914 18.233 1.00 93.88 248 ARG A N 1
ATOM 1770 C CA . ARG A 1 248 ? -8.033 5.462 18.177 1.00 93.88 248 ARG A CA 1
ATOM 1771 C C . ARG A 1 248 ? -7.706 4.808 16.836 1.00 93.88 248 ARG A C 1
ATOM 1773 O O . ARG A 1 248 ? -6.672 5.120 16.254 1.00 93.88 248 ARG A O 1
ATOM 1780 N N . PHE A 1 249 ? -8.610 3.979 16.317 1.00 91.44 249 PHE A N 1
ATOM 1781 C CA . PHE A 1 249 ? -8.442 3.336 15.016 1.00 91.44 249 PHE A CA 1
ATOM 1782 C C . PHE A 1 249 ? -8.381 4.345 13.861 1.00 91.44 249 PHE A C 1
ATOM 1784 O O . PHE A 1 249 ? -7.474 4.267 13.038 1.00 91.44 249 PHE A O 1
ATOM 1791 N N . ILE A 1 250 ? -9.283 5.333 13.821 1.00 89.56 250 ILE A N 1
ATOM 1792 C CA . ILE A 1 250 ? -9.261 6.385 12.787 1.00 89.56 250 ILE A CA 1
ATOM 1793 C C . ILE A 1 250 ? -7.968 7.206 12.882 1.00 89.56 250 ILE A C 1
ATOM 1795 O O . ILE A 1 250 ? -7.322 7.460 11.867 1.00 89.56 250 ILE A O 1
ATOM 1799 N N . THR A 1 251 ? -7.546 7.584 14.093 1.00 94.94 251 THR A N 1
ATOM 1800 C CA . THR A 1 251 ? -6.265 8.277 14.310 1.00 94.94 251 THR A CA 1
ATOM 1801 C C . THR A 1 251 ? -5.084 7.444 13.796 1.00 94.94 251 THR A C 1
ATOM 1803 O O . THR A 1 251 ? -4.190 7.980 13.142 1.00 94.94 251 THR A O 1
ATOM 1806 N N . TRP A 1 252 ? -5.087 6.130 14.038 1.00 96.62 252 TRP A N 1
ATOM 1807 C CA . TRP A 1 252 ? -4.070 5.215 13.519 1.00 96.62 252 TRP A CA 1
ATOM 1808 C C . TRP A 1 252 ? -4.080 5.129 11.986 1.00 96.62 252 TRP A C 1
ATOM 1810 O O . TRP A 1 252 ? -3.014 5.169 11.376 1.00 96.62 252 TRP A O 1
ATOM 1820 N N . GLN A 1 253 ? -5.252 5.092 11.346 1.00 92.69 253 GLN A N 1
ATOM 1821 C CA . GLN A 1 253 ? -5.356 5.100 9.881 1.00 92.69 253 GLN A CA 1
ATOM 1822 C C . GLN A 1 253 ? -4.758 6.373 9.270 1.00 92.69 253 GLN A C 1
ATOM 1824 O O . GLN A 1 253 ? -3.971 6.286 8.328 1.00 92.69 253 GLN A O 1
ATOM 1829 N N . VAL A 1 254 ? -5.081 7.547 9.825 1.00 93.50 254 VAL A N 1
ATOM 1830 C CA . VAL A 1 254 ? -4.516 8.834 9.379 1.00 93.50 254 VAL A CA 1
ATOM 1831 C C . VAL A 1 254 ? -2.992 8.830 9.514 1.00 93.50 254 VAL A C 1
ATOM 1833 O O . VAL A 1 254 ? -2.287 9.203 8.575 1.00 93.50 254 VAL A O 1
ATOM 1836 N N . ALA A 1 255 ? -2.475 8.349 10.647 1.00 96.81 255 ALA A N 1
ATOM 1837 C CA . ALA A 1 255 ? -1.039 8.219 10.862 1.00 96.81 255 ALA A CA 1
ATOM 1838 C C . ALA A 1 255 ? -0.388 7.262 9.850 1.00 96.81 255 ALA A C 1
ATOM 1840 O O . ALA A 1 255 ? 0.640 7.606 9.271 1.00 96.81 255 ALA A O 1
ATOM 1841 N N . MET A 1 256 ? -0.993 6.098 9.585 1.00 96.38 256 MET A N 1
ATOM 1842 C CA . MET A 1 256 ? -0.457 5.128 8.626 1.00 96.38 256 MET A CA 1
ATOM 1843 C C . MET A 1 256 ? -0.445 5.645 7.191 1.00 96.38 256 MET A C 1
ATOM 1845 O O . MET A 1 256 ? 0.526 5.402 6.478 1.00 96.38 256 MET A O 1
ATOM 1849 N N . LEU A 1 257 ? -1.459 6.403 6.768 1.00 92.69 257 LEU A N 1
ATOM 1850 C CA . LEU A 1 257 ? -1.446 7.051 5.454 1.00 92.69 257 LEU A CA 1
ATOM 1851 C C . LEU A 1 257 ? -0.271 8.025 5.323 1.00 92.69 257 LEU A C 1
ATOM 1853 O O . LEU A 1 257 ? 0.429 8.010 4.312 1.00 92.69 257 LEU A O 1
ATOM 1857 N N . GLY A 1 258 ? -0.011 8.825 6.356 1.00 96.69 258 GLY A N 1
ATOM 1858 C CA . GLY A 1 258 ? 1.140 9.724 6.378 1.00 96.69 258 GLY A CA 1
ATOM 1859 C C . GLY A 1 258 ? 2.485 8.994 6.452 1.00 96.69 258 GLY A C 1
ATOM 1860 O O . GLY A 1 258 ? 3.439 9.398 5.786 1.00 96.69 258 GLY A O 1
ATOM 1861 N N . LEU A 1 259 ? 2.555 7.873 7.182 1.00 97.81 259 LEU A N 1
ATOM 1862 C CA . LEU A 1 259 ? 3.743 7.018 7.240 1.00 97.81 259 LEU A CA 1
ATOM 1863 C C . LEU A 1 259 ? 4.074 6.422 5.866 1.00 97.81 259 LEU A C 1
ATOM 1865 O O . LEU A 1 259 ? 5.197 6.560 5.378 1.00 97.81 259 LEU A O 1
ATOM 1869 N N . LEU A 1 260 ? 3.082 5.812 5.214 1.00 95.88 260 LEU A N 1
ATOM 1870 C CA . LEU A 1 260 ? 3.220 5.243 3.874 1.00 95.88 260 LEU A CA 1
ATOM 1871 C C . LEU A 1 260 ? 3.519 6.324 2.831 1.00 95.88 260 LEU A C 1
ATOM 1873 O O . LEU A 1 260 ? 4.358 6.108 1.960 1.00 95.88 260 LEU A O 1
ATOM 1877 N N . GLY A 1 261 ? 2.878 7.491 2.931 1.00 94.25 261 GLY A N 1
ATOM 1878 C CA . GLY A 1 261 ? 3.102 8.629 2.040 1.00 94.25 261 GLY A CA 1
ATOM 1879 C C . GLY A 1 261 ? 4.517 9.198 2.149 1.00 94.25 261 GLY A C 1
ATOM 1880 O O . GLY A 1 261 ? 5.185 9.373 1.131 1.00 94.25 261 GLY A O 1
ATOM 1881 N N . GLY A 1 262 ? 5.015 9.428 3.368 1.00 97.38 262 GLY A N 1
ATOM 1882 C CA . GLY A 1 262 ? 6.382 9.904 3.598 1.00 97.38 262 GLY A CA 1
ATOM 1883 C C . GLY A 1 262 ? 7.443 8.902 3.148 1.00 97.38 262 GLY A C 1
ATOM 1884 O O . GLY A 1 262 ? 8.399 9.273 2.463 1.00 97.38 262 GLY A O 1
ATOM 1885 N N . ALA A 1 263 ? 7.240 7.616 3.425 1.00 97.44 263 ALA A N 1
ATOM 1886 C CA . ALA A 1 263 ? 8.122 6.563 2.939 1.00 97.44 263 ALA A CA 1
ATOM 1887 C C . ALA A 1 263 ? 8.063 6.392 1.410 1.00 97.44 263 ALA A C 1
ATOM 1889 O O . ALA A 1 263 ? 9.095 6.207 0.761 1.00 97.44 263 ALA A O 1
ATOM 1890 N N . GLY A 1 264 ? 6.875 6.517 0.815 1.00 95.12 264 GLY A N 1
ATOM 1891 C CA . GLY A 1 264 ? 6.678 6.519 -0.632 1.00 95.12 264 GLY A CA 1
ATOM 1892 C C . GLY A 1 264 ? 7.388 7.680 -1.310 1.00 95.12 264 GLY A C 1
ATOM 1893 O O . GLY A 1 264 ? 8.067 7.472 -2.313 1.00 95.12 264 GLY A O 1
ATOM 1894 N N . LEU A 1 265 ? 7.333 8.878 -0.727 1.00 95.75 265 LEU A N 1
ATOM 1895 C CA . LEU A 1 265 ? 8.090 10.036 -1.196 1.00 95.75 265 LEU A CA 1
ATOM 1896 C C . LEU A 1 265 ? 9.608 9.796 -1.131 1.00 95.75 265 LEU A C 1
ATOM 1898 O O . LEU A 1 265 ? 10.322 10.153 -2.070 1.00 95.75 265 LEU A O 1
ATOM 1902 N N . ALA A 1 266 ? 10.100 9.151 -0.069 1.00 96.50 266 ALA A N 1
ATOM 1903 C CA . ALA A 1 266 ? 11.510 8.778 0.045 1.00 96.50 266 ALA A CA 1
ATOM 1904 C C . ALA A 1 266 ? 11.935 7.771 -1.043 1.00 96.50 266 ALA A C 1
ATOM 1906 O O . ALA A 1 266 ? 13.030 7.886 -1.597 1.00 96.50 266 ALA A O 1
ATOM 1907 N N . GLY A 1 267 ? 11.069 6.807 -1.374 1.00 93.31 267 GLY A N 1
ATOM 1908 C CA . GLY A 1 267 ? 11.310 5.800 -2.411 1.00 93.31 267 GLY A CA 1
ATO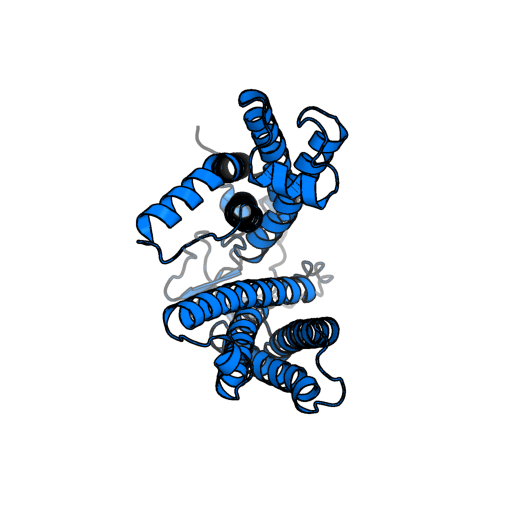M 1909 C C . GLY A 1 267 ? 11.058 6.271 -3.849 1.00 93.31 267 GLY A C 1
ATOM 1910 O O . GLY A 1 267 ? 11.581 5.665 -4.789 1.00 93.31 267 GLY A O 1
ATOM 1911 N N . ALA A 1 268 ? 10.298 7.350 -4.040 1.00 92.12 268 ALA A N 1
ATOM 1912 C CA . ALA A 1 268 ? 9.875 7.837 -5.346 1.00 92.12 268 ALA A CA 1
ATOM 1913 C C . ALA A 1 268 ? 11.053 8.265 -6.230 1.00 92.12 268 ALA A C 1
ATOM 1915 O O . ALA A 1 268 ? 12.022 8.898 -5.793 1.00 92.12 268 ALA A O 1
ATOM 1916 N N . ASN A 1 269 ? 10.954 7.949 -7.520 1.00 87.50 269 ASN A N 1
ATOM 1917 C CA . ASN A 1 269 ? 11.980 8.184 -8.535 1.00 87.50 269 ASN A CA 1
ATOM 1918 C C . ASN A 1 269 ? 13.338 7.559 -8.177 1.00 87.50 269 ASN A C 1
ATOM 1920 O O . ASN A 1 269 ? 14.391 8.044 -8.612 1.00 87.50 269 ASN A O 1
ATOM 1924 N N . THR A 1 270 ? 13.333 6.501 -7.365 1.00 81.19 270 THR A N 1
ATOM 1925 C CA . THR A 1 270 ? 14.514 5.698 -7.054 1.00 81.19 270 THR A CA 1
ATOM 1926 C C . THR A 1 270 ? 14.262 4.263 -7.497 1.00 81.19 270 THR A C 1
ATOM 1928 O O . THR A 1 270 ? 13.191 3.710 -7.275 1.00 81.19 270 THR A O 1
ATOM 1931 N N . GLY A 1 271 ? 15.264 3.620 -8.094 1.00 81.06 271 GLY A N 1
ATOM 1932 C CA . GLY A 1 271 ? 15.219 2.172 -8.310 1.00 81.06 271 GLY A CA 1
ATOM 1933 C C . GLY A 1 271 ? 15.571 1.368 -7.048 1.00 81.06 271 GLY A C 1
ATOM 1934 O O . GLY A 1 271 ? 15.844 0.180 -7.138 1.00 81.06 271 GLY A O 1
ATOM 1935 N N . ALA A 1 272 ? 15.632 2.020 -5.883 1.00 88.38 272 ALA A N 1
ATOM 1936 C CA . ALA A 1 272 ? 15.964 1.429 -4.589 1.00 88.38 272 ALA A CA 1
ATOM 1937 C C . ALA A 1 272 ? 14.910 1.830 -3.541 1.00 88.38 272 ALA A C 1
ATOM 1939 O O . ALA A 1 272 ? 15.242 2.158 -2.402 1.00 88.38 272 ALA A O 1
ATOM 1940 N N . GLY A 1 273 ? 13.638 1.853 -3.952 1.00 91.25 273 GLY A N 1
ATOM 1941 C CA . GLY A 1 273 ? 12.506 2.286 -3.130 1.00 91.25 273 GLY A CA 1
ATOM 1942 C C . GLY A 1 273 ? 12.454 1.634 -1.742 1.00 91.25 273 GLY A C 1
ATOM 1943 O O . GLY A 1 273 ? 12.427 2.372 -0.757 1.00 91.25 273 GLY A O 1
ATOM 1944 N N . PRO A 1 274 ? 12.544 0.291 -1.625 1.00 94.19 274 PRO A N 1
ATOM 1945 C CA . PRO A 1 274 ? 12.534 -0.395 -0.329 1.00 94.19 274 PRO A CA 1
ATOM 1946 C C . PRO A 1 274 ? 13.651 0.073 0.613 1.00 94.19 274 PRO A C 1
ATOM 1948 O O . PRO A 1 274 ? 13.405 0.317 1.790 1.00 94.19 274 PRO A O 1
ATOM 1951 N N . ARG A 1 275 ? 14.869 0.276 0.087 1.00 95.12 275 ARG A N 1
ATOM 1952 C CA . ARG A 1 275 ? 16.019 0.765 0.864 1.00 95.12 275 ARG A CA 1
ATOM 1953 C C . ARG A 1 275 ? 15.778 2.181 1.387 1.00 95.12 275 ARG A C 1
ATOM 1955 O O . ARG A 1 275 ? 15.985 2.430 2.569 1.00 95.12 275 ARG A O 1
ATOM 1962 N N . HIS A 1 276 ? 15.336 3.102 0.529 1.00 96.38 276 HIS A N 1
ATOM 1963 C CA . HIS A 1 276 ? 15.060 4.484 0.940 1.00 96.38 276 HIS A CA 1
ATOM 1964 C C . HIS A 1 276 ? 13.893 4.572 1.930 1.00 96.38 276 HIS A C 1
ATOM 1966 O O . HIS A 1 276 ? 13.971 5.339 2.886 1.00 96.38 276 HIS A O 1
ATOM 1972 N N . GLY A 1 277 ? 12.849 3.763 1.736 1.00 97.12 277 GLY A N 1
ATOM 1973 C CA . GLY A 1 277 ? 11.723 3.667 2.659 1.00 97.12 277 GLY A CA 1
ATOM 1974 C C . GLY A 1 277 ? 12.116 3.114 4.024 1.00 97.12 277 GLY A C 1
ATOM 1975 O O . GLY A 1 277 ? 11.710 3.671 5.038 1.00 97.12 277 GLY A O 1
ATOM 1976 N N . LEU A 1 278 ? 12.956 2.074 4.070 1.00 97.56 278 LEU A N 1
ATOM 1977 C CA . LEU A 1 278 ? 13.465 1.519 5.327 1.00 97.56 278 LEU A CA 1
ATOM 1978 C C . LEU A 1 278 ? 14.345 2.529 6.078 1.00 97.56 278 LEU A C 1
ATOM 1980 O O . LEU A 1 278 ? 14.189 2.691 7.284 1.00 97.56 278 LEU A O 1
ATOM 1984 N N . LEU A 1 279 ? 15.225 3.250 5.370 1.00 97.62 279 LEU A N 1
ATOM 1985 C CA . LEU A 1 279 ? 16.033 4.322 5.964 1.00 97.62 279 LEU A CA 1
ATOM 1986 C C . LEU A 1 279 ? 15.152 5.454 6.513 1.00 97.62 279 LEU A C 1
ATOM 1988 O O . LEU A 1 279 ? 15.352 5.889 7.645 1.00 97.62 279 LEU A O 1
ATOM 1992 N N . ALA A 1 280 ? 14.155 5.898 5.741 1.00 98.12 280 ALA A N 1
ATOM 1993 C CA . ALA A 1 280 ? 13.207 6.917 6.184 1.00 98.12 280 ALA A CA 1
ATOM 1994 C C . ALA A 1 280 ? 12.397 6.436 7.397 1.00 98.12 280 ALA A C 1
ATOM 1996 O O . ALA A 1 280 ? 12.244 7.183 8.359 1.00 98.12 280 ALA A O 1
ATOM 1997 N N . GLY A 1 281 ? 11.950 5.177 7.390 1.00 97.81 281 GLY A N 1
ATOM 1998 C CA . GLY A 1 281 ? 11.246 4.541 8.500 1.00 97.81 281 GLY A CA 1
ATOM 1999 C C . GLY A 1 281 ? 12.097 4.421 9.762 1.00 97.81 281 GLY A C 1
ATOM 2000 O O . GLY A 1 281 ? 11.606 4.716 10.842 1.00 97.81 281 GLY A O 1
ATOM 2001 N N . GLY A 1 282 ? 13.382 4.079 9.652 1.00 97.88 282 GLY A N 1
ATOM 2002 C CA . GLY A 1 282 ? 14.293 4.056 10.800 1.00 97.88 282 GLY A CA 1
ATOM 2003 C C . GLY A 1 282 ? 14.446 5.436 11.449 1.00 97.88 282 GLY A C 1
ATOM 2004 O O . GLY A 1 282 ? 14.249 5.578 12.655 1.00 97.88 282 GLY A O 1
ATOM 2005 N N . ILE A 1 283 ? 14.713 6.469 10.642 1.00 98.31 283 ILE A N 1
ATOM 2006 C CA . ILE A 1 283 ? 14.832 7.860 11.119 1.00 98.31 283 ILE A CA 1
ATOM 2007 C C . ILE A 1 283 ? 13.505 8.340 11.721 1.00 98.31 283 ILE A C 1
ATOM 2009 O O . ILE A 1 283 ? 13.484 8.917 12.809 1.00 98.31 283 ILE A O 1
ATOM 2013 N N . ALA A 1 284 ? 12.388 8.071 11.043 1.00 98.31 284 ALA A N 1
ATOM 2014 C CA . ALA A 1 284 ? 11.065 8.428 11.532 1.00 98.31 284 ALA A CA 1
ATOM 2015 C C . ALA A 1 284 ? 10.708 7.692 12.826 1.00 98.31 284 ALA A C 1
ATOM 2017 O O . ALA A 1 284 ? 10.106 8.288 13.710 1.00 98.31 284 ALA A O 1
ATOM 2018 N N . GLY A 1 285 ? 11.105 6.427 12.970 1.00 97.81 285 GLY A N 1
ATOM 2019 C CA . GLY A 1 285 ? 10.901 5.639 14.180 1.00 97.81 285 GLY A CA 1
ATOM 2020 C C . GLY A 1 285 ? 11.571 6.291 15.386 1.00 97.81 285 GLY A C 1
ATOM 2021 O O . GLY A 1 285 ? 10.914 6.514 16.400 1.00 97.81 285 GLY A O 1
ATOM 2022 N N . VAL A 1 286 ? 12.836 6.702 15.244 1.00 97.88 286 VAL A N 1
ATOM 2023 C CA . VAL A 1 286 ? 13.548 7.470 16.281 1.00 97.88 286 VAL A CA 1
ATOM 2024 C C . VAL A 1 286 ? 12.826 8.787 16.588 1.00 97.88 286 VAL A C 1
ATOM 2026 O O . VAL A 1 286 ? 12.634 9.122 17.754 1.00 97.88 286 VAL A O 1
ATOM 2029 N N . GLY A 1 287 ? 12.357 9.510 15.566 1.00 98.25 287 GLY A N 1
ATOM 2030 C CA . GLY A 1 287 ? 11.592 10.747 15.755 1.00 98.25 287 GLY A CA 1
ATOM 2031 C C . GLY A 1 287 ? 10.255 10.546 16.484 1.00 98.25 287 GLY A C 1
ATOM 2032 O O . GLY A 1 287 ? 9.907 11.333 17.362 1.00 98.25 287 GLY A O 1
ATOM 2033 N N . VAL A 1 288 ? 9.520 9.475 16.172 1.00 98.06 288 VAL A N 1
ATOM 2034 C CA . VAL A 1 288 ? 8.251 9.109 16.826 1.00 98.06 288 VAL A CA 1
ATOM 2035 C C . VAL A 1 288 ? 8.476 8.718 18.287 1.00 98.06 288 VAL A C 1
ATOM 2037 O O . VAL A 1 288 ? 7.693 9.121 19.151 1.00 98.06 288 VAL A O 1
ATOM 2040 N N . LEU A 1 289 ? 9.554 7.987 18.585 1.00 97.62 289 LEU A N 1
ATOM 2041 C CA . LEU A 1 289 ? 9.954 7.684 19.960 1.00 97.62 289 LEU A CA 1
ATOM 2042 C C . LEU A 1 289 ? 10.336 8.948 20.727 1.00 97.62 289 LEU A C 1
ATOM 2044 O O . LEU A 1 289 ? 9.871 9.132 21.846 1.00 97.62 289 LEU A O 1
ATOM 2048 N N . GLY A 1 290 ? 11.117 9.846 20.122 1.00 97.88 290 GLY A N 1
ATOM 2049 C CA . GLY A 1 290 ? 11.473 11.128 20.730 1.00 97.88 290 GLY A CA 1
ATOM 2050 C C . GLY A 1 290 ? 10.240 11.978 21.042 1.00 97.88 290 GLY A C 1
ATOM 2051 O O . GLY A 1 290 ? 10.109 12.494 22.148 1.00 97.88 290 GLY A O 1
ATOM 2052 N N . ALA A 1 291 ? 9.287 12.057 20.109 1.00 97.56 291 ALA A N 1
ATOM 2053 C CA . ALA A 1 291 ? 8.019 12.757 20.316 1.00 97.56 291 ALA A CA 1
ATOM 2054 C C . ALA A 1 291 ? 7.150 12.109 21.410 1.00 97.56 291 ALA A C 1
ATOM 2056 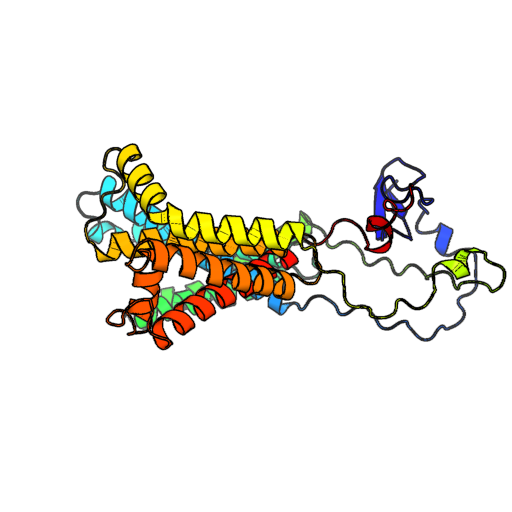O O . ALA A 1 291 ? 6.472 12.814 22.154 1.00 97.56 291 ALA A O 1
ATOM 2057 N N . THR A 1 292 ? 7.183 10.780 21.518 1.00 96.50 292 THR A N 1
ATOM 2058 C CA . THR A 1 292 ? 6.497 10.020 22.571 1.00 96.50 292 THR A CA 1
ATOM 2059 C C . THR A 1 292 ? 7.133 10.275 23.941 1.00 96.50 292 THR A C 1
ATOM 2061 O O . THR A 1 292 ? 6.440 10.638 24.887 1.00 96.50 292 THR A O 1
ATOM 2064 N N . ALA A 1 293 ? 8.460 10.174 24.037 1.00 95.44 293 ALA A N 1
ATOM 2065 C CA . ALA A 1 293 ? 9.208 10.436 25.262 1.00 95.44 293 ALA A CA 1
ATOM 2066 C C . ALA A 1 293 ? 9.022 11.883 25.743 1.00 95.44 293 ALA A C 1
ATOM 2068 O O . ALA A 1 293 ? 8.791 12.109 26.926 1.00 95.44 293 ALA A O 1
ATOM 2069 N N . ALA A 1 294 ? 9.030 12.857 24.826 1.00 97.06 294 ALA A N 1
ATOM 2070 C CA . ALA A 1 294 ? 8.815 14.267 25.149 1.00 97.06 294 ALA A CA 1
ATOM 2071 C C . ALA A 1 294 ? 7.414 14.561 25.713 1.00 97.06 294 ALA A C 1
ATOM 2073 O O . ALA A 1 294 ? 7.253 15.513 26.472 1.00 97.06 294 ALA A O 1
ATOM 2074 N N . ARG A 1 295 ? 6.398 13.765 25.352 1.00 96.56 295 ARG A N 1
ATOM 2075 C CA . ARG A 1 295 ? 5.044 13.889 25.916 1.00 96.56 295 ARG A CA 1
ATOM 2076 C C . ARG A 1 295 ? 4.857 13.125 27.227 1.00 96.56 295 ARG A C 1
ATOM 2078 O O . ARG A 1 295 ? 3.885 13.387 27.921 1.00 96.56 295 ARG A O 1
ATOM 2085 N N . GLY A 1 296 ? 5.744 12.184 27.551 1.00 94.62 296 GLY A N 1
ATOM 2086 C CA . GLY A 1 296 ? 5.595 11.283 28.699 1.00 94.62 296 GLY A CA 1
ATOM 2087 C C . GLY A 1 296 ? 4.511 10.208 28.525 1.00 94.62 296 GLY A C 1
ATOM 2088 O O . GLY A 1 296 ? 4.331 9.376 29.408 1.00 94.62 296 GLY A O 1
ATOM 2089 N N . GLU A 1 297 ? 3.816 10.183 27.387 1.00 96.31 297 GLU A N 1
ATOM 2090 C CA . GLU A 1 297 ? 2.769 9.217 27.056 1.00 96.31 297 GLU A CA 1
ATOM 2091 C C . GLU A 1 297 ? 2.873 8.779 25.590 1.00 96.31 297 GLU A C 1
ATOM 2093 O O . GLU A 1 297 ? 3.304 9.540 24.718 1.00 96.31 297 GLU A O 1
ATOM 2098 N N . ALA A 1 298 ? 2.460 7.541 25.305 1.00 96.31 298 ALA A N 1
ATOM 2099 C CA . ALA A 1 298 ? 2.421 7.016 23.944 1.00 96.31 298 ALA A CA 1
ATOM 2100 C C . ALA A 1 298 ? 1.499 7.864 23.055 1.00 96.31 298 ALA A C 1
ATOM 2102 O O . ALA A 1 298 ? 0.324 8.069 23.366 1.00 96.31 298 ALA A O 1
ATOM 2103 N N . LEU A 1 299 ? 2.005 8.307 21.898 1.00 97.25 299 LEU A N 1
ATOM 2104 C CA . LEU A 1 299 ? 1.165 8.948 20.885 1.00 97.25 299 LEU A CA 1
ATOM 2105 C C . LEU A 1 299 ? 0.002 8.017 20.513 1.00 97.25 299 LEU A C 1
ATOM 2107 O O . LEU A 1 299 ? 0.205 6.820 20.335 1.00 97.25 299 LEU A O 1
ATOM 2111 N N . VAL A 1 300 ? -1.207 8.561 20.338 1.00 97.38 300 VAL A N 1
ATOM 2112 C CA . VAL A 1 300 ? -2.435 7.766 20.116 1.00 97.38 300 VAL A CA 1
ATOM 2113 C C . VAL A 1 300 ? -2.297 6.680 19.027 1.00 97.38 300 VAL A C 1
ATOM 2115 O O . VAL A 1 300 ? -2.722 5.552 19.287 1.00 97.38 300 VAL A O 1
ATOM 2118 N N . PRO A 1 301 ? -1.690 6.938 17.843 1.00 96.88 301 PRO A N 1
ATOM 2119 C CA . PRO A 1 301 ? -1.444 5.883 16.855 1.00 96.88 301 PRO A CA 1
ATOM 2120 C C . PRO A 1 301 ? -0.519 4.766 17.357 1.00 96.88 301 PRO A C 1
ATOM 2122 O O . PRO A 1 301 ? -0.749 3.597 17.061 1.00 96.88 301 PRO A O 1
ATOM 2125 N N . VAL A 1 302 ? 0.524 5.129 18.107 1.00 97.00 302 VAL A N 1
ATOM 2126 C CA . VAL A 1 302 ? 1.517 4.194 18.653 1.00 97.00 302 VAL A CA 1
ATOM 2127 C C . VAL A 1 302 ? 0.878 3.350 19.749 1.00 97.00 302 VAL A C 1
ATOM 2129 O O . VAL A 1 302 ? 0.989 2.131 19.710 1.00 97.00 302 VAL A O 1
ATOM 2132 N N . ALA A 1 303 ? 0.127 3.973 20.660 1.00 97.19 303 ALA A N 1
ATOM 2133 C CA . ALA A 1 303 ? -0.625 3.275 21.698 1.00 97.19 303 ALA A CA 1
ATOM 2134 C C . ALA A 1 303 ? -1.601 2.249 21.101 1.00 97.19 303 ALA A C 1
ATOM 2136 O O . ALA A 1 303 ? -1.663 1.113 21.559 1.00 97.19 303 ALA A O 1
ATOM 2137 N N . PHE A 1 304 ? -2.329 2.625 20.041 1.00 96.50 304 PHE A N 1
ATOM 2138 C CA . PHE A 1 304 ? -3.225 1.704 19.340 1.00 96.50 304 PHE A CA 1
ATOM 2139 C C . PHE A 1 304 ? -2.474 0.516 18.724 1.00 96.50 304 PHE A C 1
ATOM 2141 O O . PHE A 1 304 ? -2.935 -0.616 18.820 1.00 96.50 304 PHE A O 1
ATOM 2148 N N . TRP A 1 305 ? -1.322 0.758 18.097 1.00 96.31 305 TRP A N 1
ATOM 2149 C CA . TRP A 1 305 ? -0.499 -0.309 17.529 1.00 96.31 305 TRP A CA 1
ATOM 2150 C C . TRP A 1 305 ? 0.040 -1.261 18.604 1.00 96.31 305 TRP A C 1
ATOM 2152 O O . TRP A 1 305 ? -0.054 -2.475 18.443 1.00 96.31 305 TRP A O 1
ATOM 2162 N N . LEU A 1 306 ? 0.544 -0.724 19.718 1.00 96.94 306 LEU A N 1
ATOM 2163 C CA . LEU A 1 306 ? 1.051 -1.518 20.839 1.00 96.94 306 LEU A CA 1
ATOM 2164 C C . LEU A 1 306 ? -0.049 -2.364 21.489 1.00 96.94 306 LEU A C 1
ATOM 2166 O O . LEU A 1 306 ? 0.187 -3.532 21.777 1.00 96.94 306 LEU A O 1
ATOM 2170 N N . ASP A 1 307 ? -1.262 -1.828 21.637 1.00 97.00 307 ASP A N 1
ATOM 2171 C CA . ASP A 1 307 ? -2.437 -2.585 22.094 1.00 97.00 307 ASP A CA 1
ATOM 2172 C C . ASP A 1 307 ? -2.712 -3.810 21.203 1.00 97.00 307 ASP A C 1
ATOM 2174 O O . ASP A 1 307 ? -2.929 -4.913 21.701 1.00 97.00 307 ASP A O 1
ATOM 2178 N N . LYS A 1 308 ? -2.596 -3.665 19.873 1.00 95.38 308 LYS A N 1
ATOM 2179 C CA . LYS A 1 308 ? -2.756 -4.786 18.924 1.00 95.38 308 LYS A CA 1
ATOM 2180 C C . LYS A 1 308 ? -1.646 -5.825 18.971 1.00 95.38 308 LYS A C 1
ATOM 2182 O O . LYS A 1 308 ? -1.866 -6.941 18.509 1.00 95.38 308 LYS A O 1
ATOM 2187 N N . LEU A 1 309 ? -0.498 -5.483 19.541 1.00 96.00 309 LEU A N 1
ATOM 2188 C CA . LEU A 1 309 ? 0.591 -6.418 19.809 1.00 96.00 309 LEU A CA 1
ATOM 2189 C C . LEU A 1 309 ? 0.543 -6.987 21.235 1.00 96.00 309 LEU A C 1
ATOM 2191 O O . LEU A 1 309 ? 1.478 -7.676 21.628 1.00 96.00 309 LEU A O 1
ATOM 2195 N N . SER A 1 310 ? -0.503 -6.684 22.015 1.00 97.25 310 SER A N 1
ATOM 2196 C CA . SER A 1 310 ? -0.587 -7.015 23.446 1.00 97.25 310 SER A CA 1
ATOM 2197 C C . SER A 1 310 ? 0.549 -6.400 24.281 1.00 97.25 310 SER A C 1
ATOM 2199 O O . SER A 1 310 ? 0.930 -6.928 25.318 1.00 97.25 310 SER A O 1
ATOM 2201 N N . LEU A 1 311 ? 1.081 -5.258 23.832 1.00 96.88 311 LEU A N 1
ATOM 2202 C CA . LEU A 1 311 ? 2.119 -4.461 24.499 1.00 96.88 311 LEU A CA 1
ATOM 2203 C C . LEU A 1 311 ? 1.569 -3.133 25.050 1.00 96.88 311 LEU A C 1
ATOM 2205 O O . LEU A 1 311 ? 2.341 -2.270 25.455 1.00 96.88 311 LEU A O 1
ATOM 2209 N N . GLY A 1 312 ? 0.247 -2.933 25.021 1.00 94.25 312 GLY A N 1
ATOM 2210 C CA . GLY A 1 312 ? -0.397 -1.662 25.375 1.00 94.25 312 GLY A CA 1
ATOM 2211 C C . GLY A 1 312 ? -0.301 -1.279 26.857 1.00 94.25 312 GLY A C 1
ATOM 2212 O O . GLY A 1 312 ? -0.449 -0.105 27.181 1.00 94.25 312 GLY A O 1
ATOM 2213 N N . GLU A 1 313 ? -0.040 -2.248 27.738 1.00 96.50 313 GLU A N 1
ATOM 2214 C CA . GLU A 1 313 ? 0.130 -2.025 29.182 1.00 96.50 313 GLU A CA 1
ATOM 2215 C C . GLU A 1 313 ? 1.560 -1.611 29.561 1.00 96.50 313 GLU A C 1
ATOM 2217 O O . GLU A 1 313 ? 1.793 -1.118 30.664 1.00 96.50 313 GLU A O 1
ATOM 2222 N N . LEU A 1 314 ? 2.526 -1.790 28.655 1.00 96.31 314 LEU A N 1
ATOM 2223 C CA . LEU A 1 314 ? 3.917 -1.429 28.899 1.00 96.31 314 LEU A CA 1
ATOM 2224 C C . LEU A 1 314 ? 4.109 0.084 28.789 1.00 96.31 314 LEU A C 1
ATOM 2226 O O . LEU A 1 314 ? 3.531 0.744 27.920 1.00 96.31 314 LEU A O 1
ATOM 2230 N N . ALA A 1 315 ? 4.985 0.638 29.630 1.00 96.00 315 ALA A N 1
ATOM 2231 C CA . ALA A 1 315 ? 5.390 2.028 29.476 1.00 96.00 315 ALA A CA 1
ATOM 2232 C C . ALA A 1 315 ? 6.052 2.230 28.097 1.00 96.00 315 ALA A C 1
ATOM 2234 O O . ALA A 1 315 ? 6.777 1.354 27.623 1.00 96.00 315 ALA A O 1
ATOM 2235 N N . PRO A 1 316 ? 5.864 3.387 27.436 1.00 94.44 316 PRO A N 1
ATOM 2236 C CA . PRO A 1 316 ? 6.399 3.620 26.091 1.00 94.44 316 PRO A CA 1
ATOM 2237 C C . PRO A 1 316 ? 7.934 3.592 26.016 1.00 94.44 316 PRO A C 1
ATOM 2239 O O . PRO A 1 316 ? 8.490 3.507 24.924 1.00 94.44 316 PRO A O 1
ATOM 2242 N N . THR A 1 317 ? 8.614 3.682 27.161 1.00 95.38 317 THR A N 1
ATOM 2243 C CA . THR A 1 317 ? 10.071 3.582 27.300 1.00 95.38 317 THR A CA 1
ATOM 2244 C C . THR A 1 317 ? 10.568 2.150 27.495 1.00 95.38 317 THR A C 1
ATOM 2246 O O . THR A 1 317 ? 11.773 1.926 27.410 1.00 95.38 317 THR A O 1
ATOM 2249 N N . GLU A 1 318 ? 9.681 1.186 27.761 1.00 96.62 318 GLU A N 1
ATOM 2250 C CA . GLU A 1 318 ? 10.060 -0.221 27.906 1.00 96.62 318 GLU A CA 1
ATOM 2251 C C . GLU A 1 318 ? 10.650 -0.757 26.591 1.00 96.62 318 GLU A C 1
ATOM 2253 O O . GLU A 1 318 ? 10.085 -0.500 25.520 1.00 96.62 318 GLU A O 1
ATOM 2258 N N . PRO A 1 319 ? 11.739 -1.552 26.627 1.00 97.38 319 PRO A N 1
ATOM 2259 C CA . PRO A 1 319 ? 12.421 -2.020 25.420 1.00 97.38 319 PRO A CA 1
ATOM 2260 C C . PRO A 1 319 ? 11.504 -2.740 24.424 1.00 97.38 319 PRO A C 1
ATOM 2262 O O . PRO A 1 319 ? 11.656 -2.576 23.214 1.00 97.38 319 PRO A O 1
ATOM 2265 N N . ALA A 1 320 ? 10.521 -3.503 24.914 1.00 96.62 320 ALA A N 1
ATOM 2266 C CA . ALA A 1 320 ? 9.569 -4.214 24.063 1.00 96.62 320 ALA A CA 1
ATOM 2267 C C . ALA A 1 320 ? 8.594 -3.264 23.342 1.00 96.62 320 ALA A C 1
ATOM 2269 O O . ALA A 1 320 ? 8.351 -3.432 22.146 1.00 96.62 320 ALA A O 1
ATOM 2270 N N . ALA A 1 321 ? 8.082 -2.234 24.027 1.00 96.62 321 ALA A N 1
ATOM 2271 C CA . ALA A 1 321 ? 7.222 -1.217 23.419 1.00 96.62 321 ALA A CA 1
ATOM 2272 C C . ALA A 1 321 ? 7.998 -0.378 22.391 1.00 96.62 321 ALA A C 1
ATOM 2274 O O . ALA A 1 321 ? 7.522 -0.147 21.276 1.00 96.62 321 ALA A O 1
ATOM 2275 N N . VAL A 1 322 ? 9.234 0.001 22.730 1.00 97.44 322 VAL A N 1
ATOM 2276 C CA . VAL A 1 322 ? 10.163 0.701 21.834 1.00 97.44 322 VAL A CA 1
ATOM 2277 C C . VAL A 1 322 ? 10.425 -0.123 20.571 1.00 97.44 322 VAL A C 1
ATOM 2279 O O . VAL A 1 322 ? 10.282 0.392 19.459 1.00 97.44 322 VAL A O 1
ATOM 2282 N N . ALA A 1 323 ? 10.748 -1.411 20.717 1.00 97.50 323 ALA A N 1
ATOM 2283 C CA . ALA A 1 323 ? 10.968 -2.314 19.591 1.00 97.50 323 ALA A CA 1
ATOM 2284 C C . ALA A 1 323 ? 9.703 -2.478 18.733 1.00 97.50 323 ALA A C 1
ATOM 2286 O O . ALA A 1 323 ? 9.776 -2.355 17.511 1.00 97.50 323 ALA A O 1
ATOM 2287 N N . GLY A 1 324 ? 8.535 -2.684 19.351 1.00 96.62 324 GLY A N 1
ATOM 2288 C CA . GLY A 1 324 ? 7.257 -2.814 18.646 1.00 96.62 324 GLY A CA 1
ATOM 2289 C C . GLY A 1 324 ? 6.894 -1.571 17.828 1.00 96.62 324 GLY A C 1
ATOM 2290 O O . GLY A 1 324 ? 6.441 -1.688 16.683 1.00 96.62 324 GLY A O 1
ATOM 2291 N N . ALA A 1 325 ? 7.148 -0.378 18.373 1.00 96.69 325 ALA A N 1
ATOM 2292 C CA . ALA A 1 325 ? 6.954 0.887 17.673 1.00 96.69 325 ALA A CA 1
ATOM 2293 C C . ALA A 1 325 ? 7.955 1.068 16.517 1.00 96.69 325 ALA A C 1
ATOM 2295 O O . ALA A 1 325 ? 7.542 1.374 15.397 1.00 96.69 325 ALA A O 1
ATOM 2296 N N . LEU A 1 326 ? 9.253 0.831 16.752 1.00 97.56 326 LEU A N 1
ATOM 2297 C CA . LEU A 1 326 ? 10.293 0.938 15.721 1.00 97.56 326 LEU A CA 1
ATOM 2298 C C . LEU A 1 326 ? 10.054 -0.023 14.562 1.00 97.56 326 LEU A C 1
ATOM 2300 O O . LEU A 1 326 ? 10.115 0.395 13.408 1.00 97.56 326 LEU A O 1
ATOM 2304 N N . VAL A 1 327 ? 9.749 -1.288 14.856 1.00 97.31 327 VAL A N 1
ATOM 2305 C CA . VAL A 1 327 ? 9.455 -2.294 13.830 1.00 97.31 327 VAL A CA 1
ATOM 2306 C C . VAL A 1 327 ? 8.206 -1.903 13.048 1.00 97.31 327 VAL A C 1
ATOM 2308 O O . VAL A 1 327 ? 8.234 -1.949 11.821 1.00 97.31 327 VAL A O 1
ATOM 2311 N N . GLY A 1 328 ? 7.140 -1.444 13.713 1.00 96.44 328 GLY A N 1
ATOM 2312 C CA . GLY A 1 328 ? 5.928 -0.976 13.035 1.00 96.44 328 GLY A CA 1
ATOM 2313 C C . GLY A 1 328 ? 6.204 0.162 12.045 1.00 96.44 328 GLY A C 1
ATOM 2314 O O . GLY A 1 328 ? 5.785 0.098 10.886 1.00 96.44 328 GLY A O 1
ATOM 2315 N N . VAL A 1 329 ? 6.971 1.174 12.464 1.00 97.81 329 VAL A N 1
ATOM 2316 C CA . VAL A 1 329 ? 7.340 2.313 11.606 1.00 97.81 329 VAL A CA 1
ATOM 2317 C C . VAL A 1 329 ? 8.307 1.898 10.492 1.00 97.81 329 VAL A C 1
ATOM 2319 O O . VAL A 1 329 ? 8.148 2.340 9.355 1.00 97.81 329 VAL A O 1
ATOM 2322 N N . ALA A 1 330 ? 9.276 1.025 10.772 1.00 97.69 330 ALA A N 1
ATOM 2323 C CA . ALA A 1 330 ? 10.221 0.518 9.779 1.00 97.69 330 ALA A CA 1
ATOM 2324 C C . ALA A 1 330 ? 9.531 -0.346 8.711 1.00 97.69 330 ALA A C 1
ATOM 2326 O O . ALA A 1 330 ? 9.822 -0.191 7.526 1.00 97.69 330 ALA A O 1
ATOM 2327 N N . LEU A 1 331 ? 8.580 -1.202 9.102 1.00 96.50 331 LEU A N 1
ATOM 2328 C CA . LEU A 1 331 ? 7.768 -1.999 8.179 1.00 96.50 331 LEU A CA 1
ATOM 2329 C C . LEU A 1 331 ? 6.874 -1.111 7.311 1.00 96.50 331 LEU A C 1
ATOM 2331 O O . LEU A 1 331 ? 6.840 -1.288 6.093 1.00 96.50 331 LEU A O 1
ATOM 2335 N N . ALA A 1 332 ? 6.210 -0.113 7.904 1.00 96.00 332 ALA A N 1
ATOM 2336 C CA . ALA A 1 332 ? 5.472 0.890 7.137 1.00 96.00 332 ALA A CA 1
ATOM 2337 C C . ALA A 1 332 ? 6.402 1.645 6.169 1.00 96.00 332 ALA A C 1
ATOM 2339 O O . ALA A 1 332 ? 6.047 1.863 5.012 1.00 96.00 332 ALA A O 1
ATOM 2340 N N . GLY A 1 333 ? 7.621 1.968 6.611 1.00 97.56 333 GLY A N 1
ATOM 2341 C CA . GLY A 1 333 ? 8.682 2.552 5.795 1.00 97.56 333 GLY A CA 1
ATOM 2342 C C . GLY A 1 333 ? 9.056 1.685 4.592 1.00 97.56 333 GLY A C 1
ATOM 2343 O O . GLY A 1 333 ? 9.071 2.155 3.456 1.00 97.56 333 GLY A O 1
ATOM 2344 N N . LEU A 1 334 ? 9.309 0.398 4.817 1.00 96.56 334 LEU A N 1
ATOM 2345 C CA . LEU A 1 334 ? 9.650 -0.566 3.773 1.00 96.56 334 LEU A CA 1
ATOM 2346 C C . LEU A 1 334 ? 8.532 -0.682 2.726 1.00 96.56 334 LEU A C 1
ATOM 2348 O O . LEU A 1 334 ? 8.798 -0.569 1.527 1.00 96.56 334 LEU A O 1
ATOM 2352 N N . VAL A 1 335 ? 7.287 -0.864 3.179 1.00 93.62 335 VAL A N 1
ATOM 2353 C CA . VAL A 1 335 ? 6.109 -0.993 2.307 1.00 93.62 335 VAL A CA 1
ATOM 2354 C C . VAL A 1 335 ? 5.872 0.300 1.531 1.00 93.62 335 VAL A C 1
ATOM 2356 O O . VAL A 1 335 ? 5.743 0.265 0.308 1.00 93.62 335 VAL A O 1
ATOM 2359 N N . GLY A 1 336 ? 5.877 1.450 2.208 1.00 95.31 336 GLY A N 1
ATOM 2360 C CA . GLY A 1 336 ? 5.699 2.751 1.570 1.00 95.31 336 GLY A CA 1
ATOM 2361 C C . GLY A 1 336 ? 6.791 3.039 0.540 1.00 95.31 336 GLY A C 1
ATOM 2362 O O . GLY A 1 336 ? 6.481 3.402 -0.591 1.00 95.31 336 GLY A O 1
ATOM 2363 N N . GLY A 1 337 ? 8.063 2.791 0.864 1.00 95.38 337 GLY A N 1
ATOM 2364 C CA . GLY A 1 337 ? 9.176 2.969 -0.074 1.00 95.38 337 GLY A CA 1
ATOM 2365 C C . GLY A 1 337 ? 9.106 2.045 -1.287 1.00 95.38 337 GLY A C 1
ATOM 2366 O O . GLY A 1 337 ? 9.399 2.474 -2.406 1.00 95.38 337 GLY A O 1
ATOM 2367 N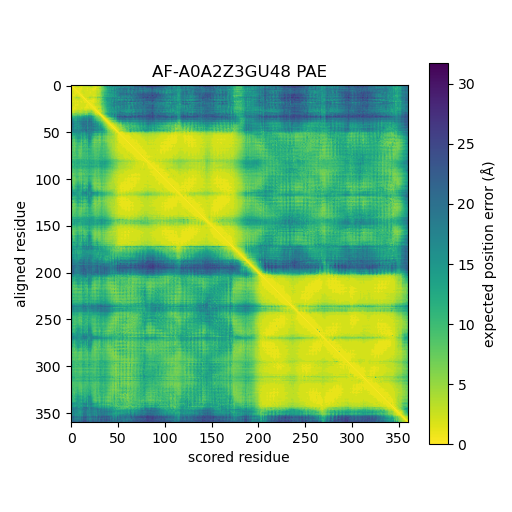 N . TRP A 1 338 ? 8.678 0.793 -1.100 1.00 93.50 338 TRP A N 1
ATOM 2368 C CA . TRP A 1 338 ? 8.414 -0.131 -2.203 1.00 93.50 338 TRP A CA 1
ATOM 2369 C C . TRP A 1 338 ? 7.290 0.372 -3.119 1.00 93.50 338 TRP A C 1
ATOM 2371 O O . TRP A 1 338 ? 7.462 0.381 -4.342 1.00 93.50 338 TRP A O 1
ATOM 2381 N N . LEU A 1 339 ? 6.181 0.857 -2.547 1.00 88.25 339 LEU A N 1
ATOM 2382 C CA . LEU A 1 339 ? 5.084 1.468 -3.303 1.00 88.25 339 LEU A CA 1
ATOM 2383 C C . LEU A 1 339 ? 5.569 2.696 -4.080 1.00 88.25 339 LEU A C 1
ATOM 2385 O O . LEU A 1 339 ? 5.344 2.789 -5.284 1.00 88.25 339 LEU A O 1
ATOM 2389 N N . GLY A 1 340 ? 6.300 3.597 -3.424 1.00 88.75 340 GLY A N 1
ATOM 2390 C CA . GLY A 1 340 ? 6.847 4.805 -4.040 1.00 88.75 340 GLY A CA 1
ATOM 2391 C C . GLY A 1 340 ? 7.782 4.513 -5.213 1.00 88.75 340 GLY A C 1
ATOM 2392 O O . GLY A 1 340 ? 7.642 5.116 -6.275 1.00 88.75 340 GLY A O 1
ATOM 2393 N N . GLY A 1 341 ? 8.698 3.552 -5.061 1.00 86.69 341 GLY A N 1
ATOM 2394 C CA . GLY A 1 341 ? 9.607 3.141 -6.138 1.00 86.69 341 GLY A CA 1
ATOM 2395 C C . GLY A 1 341 ? 8.907 2.416 -7.293 1.00 86.69 341 GLY A C 1
ATOM 2396 O O . GLY A 1 341 ? 9.357 2.497 -8.436 1.00 86.69 341 GLY A O 1
ATOM 2397 N N . SER A 1 342 ? 7.796 1.730 -7.011 1.00 81.69 342 SER A N 1
ATOM 2398 C CA . SER A 1 342 ? 7.007 1.016 -8.022 1.00 81.69 342 SER A CA 1
ATOM 2399 C C . SER A 1 342 ? 6.086 1.947 -8.813 1.00 81.69 342 SER A C 1
ATOM 2401 O O . SER A 1 342 ? 5.951 1.779 -10.024 1.00 81.69 342 SER A O 1
ATOM 2403 N N . LEU A 1 343 ? 5.472 2.926 -8.140 1.00 79.19 343 LEU A N 1
ATOM 2404 C CA . LEU A 1 343 ? 4.542 3.892 -8.735 1.00 79.19 343 LEU A CA 1
ATOM 2405 C C . LEU A 1 343 ? 5.271 5.027 -9.458 1.00 79.19 343 LEU A C 1
ATOM 2407 O O . LEU A 1 343 ? 4.874 5.422 -10.551 1.00 79.19 343 LEU A O 1
ATOM 2411 N N . PHE A 1 344 ? 6.356 5.533 -8.874 1.00 83.50 344 PHE A N 1
ATOM 2412 C CA . PHE A 1 344 ? 7.124 6.650 -9.415 1.00 83.50 344 PHE A CA 1
ATOM 2413 C C . PHE A 1 344 ? 8.484 6.149 -9.879 1.00 83.50 344 PHE A C 1
ATOM 2415 O O . PHE A 1 344 ? 9.511 6.394 -9.246 1.00 83.50 344 PHE A O 1
ATOM 2422 N N . GLN A 1 345 ? 8.500 5.406 -10.984 1.00 79.81 345 GLN A N 1
ATOM 2423 C CA . GLN A 1 345 ? 9.763 5.015 -11.594 1.00 79.81 345 GLN A CA 1
ATOM 2424 C C . GLN A 1 345 ? 10.494 6.252 -12.117 1.00 79.81 345 GLN A C 1
ATOM 2426 O O . GLN A 1 345 ? 9.865 7.182 -12.631 1.00 79.81 345 GLN A O 1
ATOM 2431 N N . PRO A 1 346 ? 11.828 6.295 -11.996 1.00 74.38 346 PRO A N 1
ATOM 2432 C CA . PRO A 1 346 ? 12.561 7.455 -12.436 1.00 74.38 346 PRO A CA 1
ATOM 2433 C C . PRO A 1 346 ? 12.384 7.691 -13.931 1.00 74.38 346 PRO A C 1
ATOM 2435 O O . PRO A 1 346 ? 12.716 6.850 -14.761 1.00 74.38 346 PRO A O 1
ATOM 2438 N N . LEU A 1 347 ? 11.945 8.900 -14.255 1.00 70.06 347 LEU A N 1
ATOM 2439 C CA . LEU A 1 347 ? 11.710 9.307 -15.627 1.00 70.06 347 LEU A CA 1
ATOM 2440 C C . LEU A 1 347 ? 12.999 9.355 -16.465 1.00 70.06 347 LEU A C 1
ATOM 2442 O O . LEU A 1 347 ? 12.934 9.046 -17.646 1.00 70.06 347 LEU A O 1
ATOM 2446 N N . ALA A 1 348 ? 14.155 9.717 -15.894 1.00 66.38 348 ALA A N 1
ATOM 2447 C CA . ALA A 1 348 ? 15.429 9.831 -16.619 1.00 66.38 348 ALA A CA 1
ATOM 2448 C C . ALA A 1 348 ? 16.446 8.740 -16.210 1.00 66.38 348 ALA A C 1
ATOM 2450 O O . ALA A 1 348 ? 16.581 8.475 -15.010 1.00 66.38 348 ALA A O 1
ATOM 2451 N N . PRO A 1 349 ? 17.219 8.162 -17.149 1.00 61.69 349 PRO A N 1
ATOM 2452 C CA . PRO A 1 349 ? 18.352 7.283 -16.843 1.00 61.69 349 PRO A CA 1
ATOM 2453 C C . PRO A 1 349 ? 19.379 7.945 -15.918 1.00 61.69 349 PRO A C 1
ATOM 2455 O O . PRO A 1 349 ? 19.534 9.167 -15.911 1.00 61.69 349 PRO A O 1
ATOM 2458 N N . GLU A 1 350 ? 20.091 7.144 -15.128 1.00 57.94 350 GLU A N 1
ATOM 2459 C CA . GLU A 1 350 ? 21.005 7.629 -14.081 1.00 57.94 350 GLU A CA 1
ATOM 2460 C C . GLU A 1 350 ? 22.138 8.502 -14.632 1.00 57.94 350 GLU A C 1
ATOM 2462 O O . GLU A 1 350 ? 22.407 9.566 -14.073 1.00 57.94 350 GLU A O 1
ATOM 2467 N N . GLY A 1 351 ? 22.698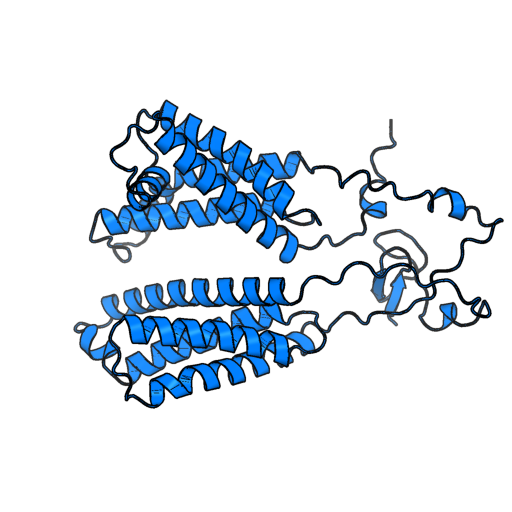 8.143 -15.792 1.00 57.97 351 GLY A N 1
ATOM 2468 C CA . GLY A 1 351 ? 23.759 8.912 -16.454 1.00 57.97 351 GLY A CA 1
ATOM 2469 C C . GLY A 1 351 ? 23.363 10.336 -16.872 1.00 57.97 351 GLY A C 1
ATOM 2470 O O . GLY A 1 351 ? 24.232 11.166 -17.112 1.00 57.97 351 GLY A O 1
ATOM 2471 N N . MET A 1 352 ? 22.066 10.658 -16.918 1.00 58.28 352 MET A N 1
ATOM 2472 C CA . MET A 1 352 ? 21.584 12.024 -17.164 1.00 58.28 352 MET A CA 1
ATOM 2473 C C . MET A 1 352 ? 21.353 12.839 -15.895 1.00 58.28 352 MET A C 1
ATOM 2475 O O . MET A 1 352 ? 21.225 14.058 -15.977 1.00 58.28 352 MET A O 1
ATOM 2479 N N . ARG A 1 353 ? 21.272 12.202 -14.722 1.00 63.34 353 ARG A N 1
ATOM 2480 C CA . ARG A 1 353 ? 20.978 12.910 -13.466 1.00 63.34 353 ARG A CA 1
ATOM 2481 C C . ARG A 1 353 ? 22.219 13.544 -12.838 1.00 63.34 353 ARG A C 1
ATOM 2483 O O . ARG A 1 353 ? 22.071 14.445 -12.023 1.00 63.34 353 ARG A O 1
ATOM 2490 N N . GLY A 1 354 ? 23.416 13.093 -13.219 1.00 56.06 354 GLY A N 1
ATOM 2491 C CA . GLY A 1 354 ? 24.685 13.503 -12.606 1.00 56.06 354 GLY A CA 1
ATOM 2492 C C . GLY A 1 354 ? 25.392 14.706 -13.240 1.00 56.06 354 GLY A C 1
ATOM 2493 O O . GLY A 1 354 ? 26.380 15.172 -12.689 1.00 56.06 354 GLY A O 1
ATOM 2494 N N . PHE A 1 355 ? 24.921 15.253 -14.366 1.00 52.22 355 PHE A N 1
ATOM 2495 C CA . PHE A 1 355 ? 25.727 16.199 -15.160 1.00 52.22 355 PHE A CA 1
ATOM 2496 C C . PHE A 1 355 ? 25.765 17.651 -14.635 1.00 52.22 355 PHE A C 1
ATOM 2498 O O . PHE A 1 355 ? 26.023 18.575 -15.401 1.00 52.22 355 PHE A O 1
ATOM 2505 N N . ARG A 1 356 ? 25.482 17.894 -13.347 1.00 51.38 356 ARG A N 1
ATOM 2506 C CA . ARG A 1 356 ? 25.387 19.265 -12.808 1.00 51.38 356 ARG A CA 1
ATOM 2507 C C . ARG A 1 356 ? 26.263 19.597 -11.602 1.00 51.38 356 ARG A C 1
ATOM 2509 O O . ARG A 1 356 ? 26.143 20.710 -11.116 1.00 51.38 356 ARG A O 1
ATOM 2516 N N . SER A 1 357 ? 27.157 18.713 -11.149 1.00 52.81 357 SER A N 1
ATOM 2517 C CA . SER A 1 357 ? 28.062 19.023 -10.023 1.00 52.81 357 SER A CA 1
ATOM 2518 C C . SER A 1 357 ? 29.498 19.386 -10.429 1.00 52.81 357 SER A C 1
ATOM 2520 O O . SER A 1 357 ? 30.386 19.342 -9.588 1.00 52.81 357 SER A O 1
ATOM 2522 N N . GLY A 1 358 ? 29.745 19.718 -11.700 1.00 53.47 358 GLY A N 1
ATOM 2523 C CA . GLY A 1 358 ? 31.040 20.224 -12.171 1.00 53.47 358 GLY A CA 1
ATOM 2524 C C . GLY A 1 358 ? 30.952 21.700 -12.554 1.00 53.47 358 GLY A C 1
ATOM 2525 O O . GLY A 1 358 ? 30.796 21.994 -13.736 1.00 53.47 358 GLY A O 1
ATOM 2526 N N . ARG A 1 359 ? 30.948 22.573 -11.543 1.00 47.22 359 ARG A N 1
ATOM 2527 C CA . ARG A 1 359 ? 31.159 24.040 -11.519 1.00 47.22 359 ARG A CA 1
ATOM 2528 C C . ARG A 1 359 ? 30.951 24.417 -10.042 1.00 47.22 359 ARG A C 1
ATOM 2530 O O . ARG A 1 359 ? 29.847 24.203 -9.549 1.00 47.22 359 ARG A O 1
ATOM 2537 N N . ASP A 1 360 ? 31.942 24.798 -9.247 1.00 43.59 360 ASP A N 1
ATOM 2538 C CA . ASP A 1 360 ? 33.210 25.489 -9.514 1.00 43.59 360 ASP A CA 1
ATOM 2539 C C . ASP A 1 360 ? 34.367 24.924 -8.671 1.00 43.59 360 ASP A C 1
ATOM 2541 O O . ASP A 1 360 ? 34.085 24.352 -7.591 1.00 43.59 360 ASP A O 1
#

Organism: NCBI:txid114

Solvent-accessible surface area (backbone atoms only — not comparable to full-atom values): 18961 Å² total; per-residue (Å²): 113,72,22,34,19,83,86,65,77,44,76,40,71,86,50,64,43,32,93,85,77,65,43,66,33,43,50,84,70,69,72,68,74,78,64,84,82,71,91,66,81,77,72,82,73,76,82,71,80,61,71,64,59,36,30,50,52,10,30,53,51,15,52,52,47,32,55,52,50,53,53,49,51,52,52,51,38,62,74,76,38,99,59,49,64,62,43,62,76,32,73,65,30,49,49,52,54,50,51,44,50,51,56,19,29,32,54,13,4,25,64,30,5,47,47,34,85,61,10,36,58,38,0,22,50,18,7,39,54,48,23,51,52,51,45,51,52,42,50,73,73,62,52,66,92,78,49,65,66,61,69,46,47,27,58,51,32,19,54,49,3,16,53,31,0,42,52,23,19,68,77,36,48,40,75,76,85,72,90,64,82,74,77,76,79,50,94,82,46,82,67,56,78,73,69,59,75,80,66,83,70,66,80,81,79,63,56,70,41,20,51,53,12,14,51,42,21,28,50,24,48,76,41,17,59,57,54,50,54,49,52,33,65,75,38,80,63,76,56,69,68,91,42,73,68,58,48,37,50,52,22,28,51,52,16,48,54,27,26,27,49,12,8,13,55,22,1,36,53,27,100,51,8,40,60,31,0,30,54,12,10,49,55,17,24,54,46,44,50,52,57,21,60,74,66,75,46,58,45,62,38,54,40,48,53,29,43,76,70,76,38,52,88,53,55,64,81,38,70,66,39,42,48,54,47,35,49,54,35,24,50,37,4,27,53,14,0,37,50,16,19,68,75,33,56,52,90,66,56,72,86,71,73,63,83,75,80,88,77,132

Radius of gyration: 25.63 Å; Cα contacts (8 Å, |Δi|>4): 525; chains: 1; bounding box: 72×49×72 Å

Foldseek 3Di:
DWFADPAWRDTDPDDQADPQFRHGTHDLVVLVPDDDDDPDDDDPPDDDDDLVLLLVQLLVQLVVQLVVVVVVVLLVLVVPDPDSPVCCPDPNVVVSSLVSSLVSLLRSLLRSQAQDDQSLVSQLSSLLVNLVVVLVVCVVVPNDPVPVVSVVSSVVSSRSRSVSRVVSCVVRPHDPPSPRPPPPCDPPDPCVVPPPPPPPPPDDQPVVLLQQLLVQLLCQLQCLLVVLVVCCVVCVNSPDDPDPLSSLVSSLVSSLVSLLQSLLSQLAQHLPLLVSLLSSLQSSLVSQLVSCVVVQHHRSNLLSQCVVVVNNPPRCPPPVSSVSSSVVSSVSSNNSSSSSCSVHHNSGDPVSVPPPPPDD

Mean predicted aligned error: 9.57 Å

Secondary structure (DSSP, 8-state):
-EEEETTTTEEEES-SB-TTT-PBPBPTTTTTSS-----PPPPPPPPPPPHHHHHHHHHHHHHHHHHHHHHHHHHHHHHH-S-HHHHHTSHHHHHHHHHHHHHHHHHHHHHHHTT-S-HHHHHHHHHHHHHHHHHHHHHHTT--TT-HHHHHHHHHHHHHHHHHHHHHHHHT-PPP----------TT-GGGGT-S----------HHHHHHHHHHHHHHHHHHHHHHHHHHHHTTTSS---SHHHHHHHHHHHHHHHHHHHHHHHHTT-TTHHHHHHHHHHHHHHHHHHHHHHHTS--HHHHHHHHHTT-TTS-TTSHHHHHHHHHHHHHHHHHHHHHHHHHS--SS-HHHHSTT----

pLDDT: mean 86.09, std 14.55, range [43.59, 98.31]

Nearest PDB structures (foldseek):
  7bc7-assembly1_A  TM=1.916E-01  e=5.522E-01  Gallus gallus
  8tgk-assembly1_A  TM=1.922E-01  e=1.417E+00  Homo sapiens
  8tgn-assembly1_A  TM=1.642E-01  e=1.479E+00  Homo sapiens
  8hpk-assembly1_A  TM=2.164E-01  e=9.322E+00  Oxalobacter formigenes
  7zk8-assembly1_A  TM=1.620E-01  e=7.210E+00  Mus musculus

Sequence (360 aa):
MQLFCPKCQAAHAGTQRCPRCGGLLLLPHETDAAVAPQPLEPAPEPPAPAPLGRVAVGAVFALGLYLGLRKFAMGVVLAAHPDPDALWNSFDGLLVVGGLQIATVIFGAVLAAAGRRGGFVFGATVGAVCGALFLGAELVAGAPARDLVLYLQPLVLVAVGGVAGVFATRVWGAVPVLDMPVPEPHKLSSLRFAAATSNDSGRPTAWARVLVGAALMVASVACADQVRKQAQRYSEGALKVGTVGQARFITWQVAMLGLLGGAGLAGANTGAGPRHGLLAGGIAGVGVLGATAARGEALVPVAFWLDKLSLGELAPTEPAAVAGALVGVALAGLVGGWLGGSLFQPLAPEGMRGFRSGRD